Protein AF-A0A938SJK9-F1 (afdb_monomer_lite)

Foldseek 3Di:
DDDDDDDDDDDDPDDDDDDDDDDDDDDDPPPPPPPDPDPPDPDQCFLLNLLVLLLLVLQLCVLVVHDPVVSQLSNLLSVLSVPDPDGLLVCLVPPLCVSCVGPSHDPVNSVQSNCCSPVVDGPSVVVSPVVDDVQLVLQCQQPLRGSNNSSCCCVPVVDRHLVSLLVCLVVVVQCVDDPDHVVSSVSRNVSSVVSVVVPDDDFLVVVVVVVVVVVVVCVVDPVDPDDDDDDPSVVNNRD

Secondary structure (DSSP, 8-state):
-PPP--PPPPPS----------------------PPPP--------HHHHHHHHHHHHHHHHHHT--HHHHHHHHHHHHHHHH-SS-HHHHHHH-GGGGGGSTT--HHHHHHHHHHHHHSS-HHHHHHHHHS-HHHHHHHTSTT--HHHHHHHHHHH---SHHHHHHHHHTT-GGGSTT--HHHHHHHHHHHHHHHHHHSPPPHHHHHHHHHHHHHHHTT-TT-S-----HHHHTT---

Sequence (239 aa):
MRTDLGKPCPRRDQCQGRLCAARSGRHRTAHLATPVPCPEESRVLTNAHIADTLELVADLLEFQGANAFRVRAYRNGARAIRDLSASVAQIVLENPAGLLEIDGVGTSVAEKCTVLARTGSLPQLESLREEIPDTVLDMLRIPGLGPKKASVLYRELGVTTLAALREACESQRVRTLKGFGARTEALILHGLRVAEAAAKRHFWCEADETVQALTRHLETCADIERMRFAGSYRRGKET

Radius of gyration: 26.22 Å; chains: 1; bounding box: 49×78×53 Å

pLDDT: mean 75.46, std 18.58, range [24.84, 93.12]

Structure (mmCIF, N/CA/C/O backbone):
data_AF-A0A938SJK9-F1
#
_entry.id   AF-A0A938SJK9-F1
#
loop_
_atom_site.group_PDB
_atom_site.id
_atom_site.type_symbol
_atom_site.label_atom_id
_atom_site.label_alt_id
_atom_site.label_comp_id
_atom_site.label_asym_id
_atom_site.label_entity_id
_atom_site.label_seq_id
_atom_site.pdbx_PDB_ins_code
_atom_site.Cartn_x
_atom_site.Cartn_y
_atom_site.Cartn_z
_atom_site.occupancy
_atom_site.B_iso_or_equiv
_atom_site.auth_seq_id
_atom_site.auth_comp_id
_atom_site.auth_asym_id
_atom_site.auth_atom_id
_atom_site.pdbx_PDB_model_num
ATOM 1 N N . MET A 1 1 ? 21.397 -48.262 -31.159 1.00 39.38 1 MET A N 1
ATOM 2 C CA . MET A 1 1 ? 21.164 -48.766 -29.790 1.00 39.38 1 MET A CA 1
ATOM 3 C C . MET A 1 1 ? 20.096 -47.888 -29.161 1.00 39.38 1 MET A C 1
ATOM 5 O O . MET A 1 1 ? 20.339 -46.708 -28.965 1.00 39.38 1 MET A O 1
ATOM 9 N N . ARG A 1 2 ? 18.878 -48.423 -29.024 1.00 33.31 2 ARG A N 1
ATOM 10 C CA . ARG A 1 2 ? 17.699 -47.730 -28.487 1.00 33.31 2 ARG A CA 1
ATOM 11 C C . ARG A 1 2 ? 17.727 -47.871 -26.965 1.00 33.31 2 ARG A C 1
ATOM 13 O O . ARG A 1 2 ? 17.831 -48.994 -26.488 1.00 33.31 2 ARG A O 1
ATOM 20 N N . THR A 1 3 ? 17.685 -46.765 -26.234 1.00 40.75 3 THR A N 1
ATOM 21 C CA . THR A 1 3 ? 17.543 -46.757 -24.775 1.00 40.75 3 THR A CA 1
ATOM 22 C C . THR A 1 3 ? 16.069 -46.635 -24.417 1.00 40.75 3 THR A C 1
ATOM 24 O O . THR A 1 3 ? 15.378 -45.707 -24.838 1.00 40.75 3 THR A O 1
ATOM 27 N N . ASP A 1 4 ? 15.600 -47.642 -23.688 1.00 35.75 4 ASP A N 1
ATOM 28 C CA . ASP A 1 4 ? 14.215 -47.849 -23.301 1.00 35.75 4 ASP A CA 1
ATOM 29 C C . ASP A 1 4 ? 13.705 -46.806 -22.302 1.00 35.75 4 ASP A C 1
ATOM 31 O O . ASP A 1 4 ? 14.346 -46.456 -21.311 1.00 35.75 4 ASP A O 1
ATOM 35 N N . LEU A 1 5 ? 12.481 -46.367 -22.581 1.00 39.78 5 LEU A N 1
ATOM 36 C CA . LEU A 1 5 ? 11.605 -45.593 -21.718 1.00 39.78 5 LEU A CA 1
ATOM 37 C C . LEU A 1 5 ? 11.235 -46.430 -20.480 1.00 39.78 5 LEU A C 1
ATOM 39 O O . LEU A 1 5 ? 10.510 -47.422 -20.575 1.00 39.78 5 LEU A O 1
ATOM 43 N N . GLY A 1 6 ? 11.715 -46.009 -19.309 1.00 38.91 6 GLY A N 1
ATOM 44 C CA . GLY A 1 6 ? 11.319 -46.558 -18.013 1.00 38.91 6 GLY A CA 1
ATOM 45 C C . GLY A 1 6 ? 9.849 -46.263 -17.710 1.00 38.91 6 GLY A C 1
ATOM 46 O O . GLY A 1 6 ? 9.460 -45.115 -17.503 1.00 38.91 6 GLY A O 1
ATOM 47 N N . LYS A 1 7 ? 9.036 -47.321 -17.707 1.00 43.34 7 LYS A N 1
ATOM 48 C CA . LYS A 1 7 ? 7.609 -47.330 -17.355 1.00 43.34 7 LYS A CA 1
ATOM 49 C C . LYS A 1 7 ? 7.357 -46.883 -15.896 1.00 43.34 7 LYS A C 1
ATOM 51 O O . LYS A 1 7 ? 8.207 -47.116 -15.038 1.00 43.34 7 LYS A O 1
ATOM 56 N N . PRO A 1 8 ? 6.179 -46.301 -15.597 1.00 39.81 8 PRO A N 1
ATOM 57 C CA . PRO A 1 8 ? 5.818 -45.798 -14.269 1.00 39.81 8 PRO A CA 1
ATOM 58 C C . PRO A 1 8 ? 5.482 -46.915 -13.262 1.00 39.81 8 PRO A C 1
ATOM 60 O O . PRO A 1 8 ? 4.915 -47.948 -13.625 1.00 39.81 8 PRO A O 1
ATOM 63 N N . CYS A 1 9 ? 5.810 -46.677 -11.986 1.00 35.75 9 CYS A N 1
ATOM 64 C CA . CYS A 1 9 ? 5.539 -47.565 -10.850 1.00 35.75 9 CYS A CA 1
ATOM 65 C C . CYS A 1 9 ? 4.041 -47.904 -10.701 1.00 35.75 9 CYS A C 1
ATOM 67 O O . CYS A 1 9 ? 3.211 -46.989 -10.717 1.00 35.75 9 CYS A O 1
ATOM 69 N N . PRO A 1 10 ? 3.671 -49.184 -10.492 1.00 40.31 10 PRO A N 1
ATOM 70 C CA . PRO A 1 10 ? 2.293 -49.571 -10.239 1.00 40.31 10 PRO A CA 1
ATOM 71 C C . PRO A 1 10 ? 1.888 -49.369 -8.770 1.00 40.31 10 PRO A C 1
ATOM 73 O O . PRO A 1 10 ? 2.705 -49.247 -7.860 1.00 40.31 10 PRO A O 1
ATOM 76 N N . ARG A 1 11 ? 0.568 -49.300 -8.605 1.00 40.53 11 ARG A N 1
ATOM 77 C CA . ARG A 1 11 ? -0.221 -48.838 -7.460 1.00 40.53 11 ARG A CA 1
ATOM 78 C C . ARG A 1 11 ? 0.061 -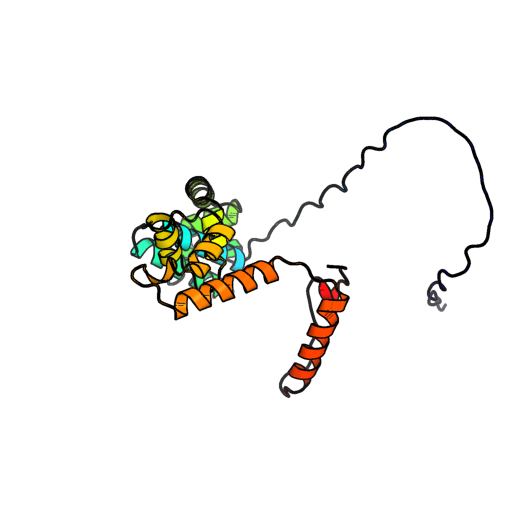49.542 -6.124 1.00 40.53 11 ARG A C 1
ATOM 80 O O . ARG A 1 11 ? 0.420 -50.711 -6.052 1.00 40.53 11 ARG A O 1
ATOM 87 N N . ARG A 1 12 ? -0.202 -48.776 -5.065 1.00 40.97 12 ARG A N 1
ATOM 88 C CA . ARG A 1 12 ? 0.121 -48.956 -3.642 1.00 40.97 12 ARG A CA 1
ATOM 89 C C . ARG A 1 12 ? -0.799 -49.932 -2.877 1.00 40.97 12 ARG A C 1
ATOM 91 O O . ARG A 1 12 ? -0.992 -49.741 -1.684 1.00 40.97 12 ARG A O 1
ATOM 98 N N . ASP A 1 13 ? -1.324 -50.969 -3.532 1.00 40.25 13 ASP A N 1
ATOM 99 C CA . ASP A 1 13 ? -2.370 -51.850 -2.966 1.00 40.25 13 ASP A CA 1
ATOM 100 C C . ASP A 1 13 ? -1.913 -53.278 -2.620 1.00 40.25 13 ASP A C 1
ATOM 102 O O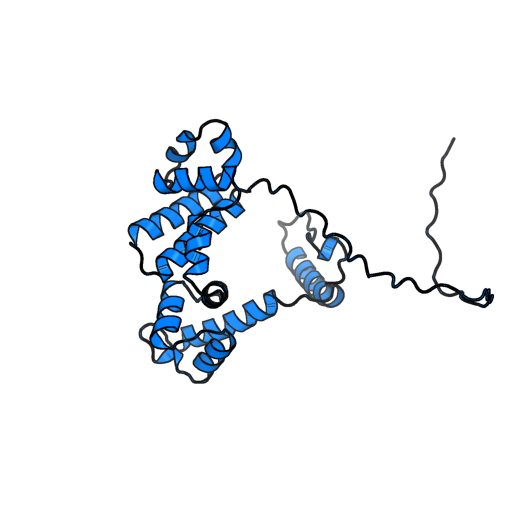 . ASP A 1 13 ? -2.729 -54.187 -2.494 1.00 40.25 13 ASP A O 1
ATOM 106 N N . GLN A 1 14 ? -0.616 -53.520 -2.415 1.00 39.19 14 GLN A N 1
ATOM 107 C CA . GLN A 1 14 ? -0.131 -54.839 -1.975 1.00 39.19 14 GLN A CA 1
ATOM 108 C C . GLN A 1 14 ? 0.840 -54.727 -0.797 1.00 39.19 14 GLN A C 1
ATOM 110 O O . GLN A 1 14 ? 2.024 -55.035 -0.883 1.00 39.19 14 GLN A O 1
ATOM 115 N N . CYS A 1 15 ? 0.301 -54.290 0.342 1.00 39.62 15 CYS A N 1
ATOM 116 C CA . CYS A 1 15 ? 0.864 -54.577 1.657 1.00 39.62 15 CYS A CA 1
ATOM 117 C C . CYS A 1 15 ? 0.331 -55.935 2.135 1.00 39.62 15 CYS A C 1
ATOM 119 O O . CYS A 1 15 ? -0.786 -56.005 2.640 1.00 39.62 15 CYS A O 1
ATOM 121 N N . GLN A 1 16 ? 1.135 -56.999 2.048 1.00 36.25 16 GLN A N 1
ATOM 122 C CA . GLN A 1 16 ? 0.970 -58.172 2.911 1.00 36.25 16 GLN A CA 1
ATOM 123 C C . GLN A 1 16 ? 2.330 -58.664 3.422 1.00 36.25 16 GLN A C 1
ATOM 125 O O . GLN A 1 16 ? 3.100 -59.312 2.723 1.00 36.25 16 GLN A O 1
ATOM 130 N N . GLY A 1 17 ? 2.591 -58.318 4.684 1.00 36.25 17 GLY A N 1
ATOM 131 C CA . GLY A 1 17 ? 3.171 -59.208 5.686 1.00 36.25 17 GLY A CA 1
ATOM 132 C C . GLY A 1 17 ? 4.541 -59.819 5.414 1.00 36.25 17 GLY A C 1
ATOM 133 O O . GLY A 1 17 ? 4.622 -60.977 5.026 1.00 36.25 17 GLY A O 1
ATOM 134 N N . ARG A 1 18 ? 5.605 -59.131 5.846 1.00 35.69 18 ARG A N 1
ATOM 135 C CA . ARG A 1 18 ? 6.707 -59.787 6.571 1.00 35.69 18 ARG A CA 1
ATOM 136 C C . ARG A 1 18 ? 7.172 -58.904 7.721 1.00 35.69 18 ARG A C 1
ATOM 138 O O . ARG A 1 18 ? 7.727 -57.829 7.521 1.00 35.69 18 ARG A O 1
ATOM 145 N N . LEU A 1 19 ? 6.910 -59.394 8.931 1.00 37.34 19 LEU A N 1
ATOM 146 C CA . LEU A 1 19 ? 7.512 -58.918 10.163 1.00 37.34 19 LEU A CA 1
ATOM 147 C C . LEU A 1 19 ? 9.035 -59.075 10.068 1.00 37.34 19 LEU A C 1
ATOM 149 O O . LEU A 1 19 ? 9.525 -60.191 9.922 1.00 37.34 19 LEU A O 1
ATOM 153 N N . CYS A 1 20 ? 9.771 -57.981 10.235 1.00 33.62 20 CYS A N 1
ATOM 154 C CA . CYS A 1 20 ? 11.151 -58.028 10.703 1.00 33.62 20 CYS A CA 1
ATOM 155 C C . CYS A 1 20 ? 11.209 -57.264 12.024 1.00 33.62 20 CYS A C 1
ATOM 157 O O . CYS A 1 20 ? 11.313 -56.041 12.061 1.00 33.62 20 CYS A O 1
ATOM 159 N N . ALA A 1 21 ? 11.077 -58.014 13.115 1.00 33.38 21 ALA A N 1
ATOM 160 C CA . ALA A 1 21 ? 11.359 -57.544 14.458 1.00 33.38 21 ALA A CA 1
ATOM 161 C C . ALA A 1 21 ? 12.876 -57.598 14.694 1.00 33.38 21 ALA A C 1
ATOM 163 O O . ALA A 1 21 ? 13.477 -58.665 14.590 1.00 33.38 21 ALA A O 1
ATOM 164 N N . ALA A 1 22 ? 13.484 -56.474 15.070 1.00 37.38 22 ALA A N 1
ATOM 165 C CA . ALA A 1 22 ? 14.785 -56.454 15.731 1.00 37.38 22 ALA A CA 1
ATOM 166 C C . ALA A 1 22 ? 14.785 -55.379 16.823 1.00 37.38 22 ALA A C 1
ATOM 168 O O . ALA A 1 22 ? 14.325 -54.254 16.640 1.00 37.38 22 ALA A O 1
ATOM 169 N N . ARG A 1 23 ? 15.232 -55.819 17.996 1.00 34.09 23 ARG A N 1
ATOM 170 C CA . ARG A 1 23 ? 15.079 -55.223 19.320 1.00 34.09 23 ARG A CA 1
ATOM 171 C C . ARG A 1 23 ? 16.046 -54.061 19.593 1.00 34.09 23 ARG A C 1
ATOM 173 O O . ARG A 1 23 ? 17.203 -54.104 19.204 1.00 34.09 23 ARG A O 1
ATOM 180 N N . SER A 1 24 ? 15.539 -53.131 20.406 1.00 34.12 24 SER A N 1
ATOM 181 C CA . SER A 1 24 ? 16.184 -52.429 21.532 1.00 34.12 24 SER A CA 1
ATOM 182 C C . SER A 1 24 ? 17.517 -51.688 21.341 1.00 34.12 24 SER A C 1
ATOM 184 O O . SER A 1 24 ? 18.570 -52.295 21.177 1.00 34.12 24 SER A O 1
ATOM 186 N N . GLY A 1 25 ? 17.481 -50.394 21.680 1.00 29.62 25 GLY A N 1
ATOM 187 C CA . GLY A 1 25 ? 18.502 -49.813 22.555 1.00 29.62 25 GLY A CA 1
ATOM 188 C C . GLY A 1 25 ? 19.338 -48.681 21.968 1.00 29.62 25 GLY A C 1
ATOM 189 O O . GLY A 1 25 ? 20.507 -48.882 21.647 1.00 29.62 25 GLY A O 1
ATOM 190 N N . ARG A 1 26 ? 18.780 -47.465 21.957 1.00 34.44 26 ARG A N 1
ATOM 191 C CA . ARG A 1 26 ? 19.329 -46.301 22.684 1.00 34.44 26 ARG A CA 1
ATOM 192 C C . ARG A 1 26 ? 18.524 -45.049 22.355 1.00 34.44 26 ARG A C 1
ATOM 194 O O . ARG A 1 26 ? 18.405 -44.648 21.203 1.00 34.44 26 ARG A O 1
ATOM 201 N N . HIS A 1 27 ? 18.008 -44.430 23.408 1.00 36.78 27 HIS A N 1
ATOM 202 C CA . HIS A 1 27 ? 17.486 -43.077 23.394 1.00 36.78 27 HIS A CA 1
ATOM 203 C C . HIS A 1 27 ? 18.548 -42.124 22.834 1.00 36.78 27 HIS A C 1
ATOM 205 O O . HIS A 1 27 ? 19.550 -41.832 23.483 1.00 36.78 27 HIS A O 1
ATOM 211 N N . ARG A 1 28 ? 18.316 -41.626 21.624 1.00 34.19 28 ARG A N 1
ATOM 212 C CA . ARG A 1 28 ? 18.620 -40.240 21.296 1.00 34.19 28 ARG A CA 1
ATOM 213 C C . ARG A 1 28 ? 17.311 -39.658 20.822 1.00 34.19 28 ARG A C 1
ATOM 215 O O . ARG A 1 28 ? 16.750 -40.113 19.831 1.00 34.19 28 ARG A O 1
ATOM 222 N N . THR A 1 29 ? 16.803 -38.711 21.593 1.00 34.81 29 THR A N 1
ATOM 223 C CA . THR A 1 29 ? 15.847 -37.724 21.123 1.00 34.81 29 THR A CA 1
ATOM 224 C C . THR A 1 29 ? 16.399 -37.169 19.815 1.00 34.81 29 THR A C 1
ATOM 226 O O . THR A 1 29 ? 17.328 -36.364 19.801 1.00 34.81 29 THR A O 1
ATOM 229 N N . ALA A 1 30 ? 15.880 -37.671 18.695 1.00 35.00 30 ALA A N 1
ATOM 230 C CA . ALA A 1 30 ? 15.991 -36.988 17.428 1.00 35.00 30 ALA A CA 1
ATOM 231 C C . ALA A 1 30 ? 15.183 -35.710 17.626 1.00 35.00 30 ALA A C 1
ATOM 233 O O . ALA A 1 30 ? 13.969 -35.689 17.431 1.00 35.00 30 ALA A O 1
ATOM 234 N N . HIS A 1 31 ? 15.852 -34.672 18.135 1.00 35.97 31 HIS A N 1
ATOM 235 C CA . HIS A 1 31 ? 15.410 -33.314 17.915 1.00 35.97 31 HIS A CA 1
ATOM 236 C C . HIS A 1 31 ? 15.047 -33.259 16.443 1.00 35.97 31 HIS A C 1
ATOM 238 O O . HIS A 1 31 ? 15.881 -33.558 15.586 1.00 35.97 31 HIS A O 1
ATOM 244 N N . LEU A 1 32 ? 13.768 -32.988 16.199 1.00 39.44 32 LEU A N 1
ATOM 245 C CA . LEU A 1 32 ? 13.254 -32.540 14.927 1.00 39.44 32 LEU A CA 1
ATOM 246 C C . LEU A 1 32 ? 14.185 -31.407 14.508 1.00 39.44 32 LEU A C 1
ATOM 248 O O . LEU A 1 32 ? 14.042 -30.277 14.971 1.00 39.44 32 LEU A O 1
ATOM 252 N N . ALA A 1 33 ? 15.202 -31.744 13.718 1.00 35.84 33 ALA A N 1
ATOM 253 C CA . ALA A 1 33 ? 15.913 -30.786 12.916 1.00 35.84 33 ALA A CA 1
ATOM 254 C C . ALA A 1 33 ? 14.827 -30.282 11.981 1.00 35.84 33 ALA A C 1
ATOM 256 O O . ALA A 1 33 ? 14.483 -30.928 10.990 1.00 35.84 33 ALA A O 1
ATOM 257 N N . THR A 1 34 ? 14.181 -29.199 12.408 1.00 42.69 34 THR A N 1
ATOM 258 C CA . THR A 1 34 ? 13.373 -28.361 11.547 1.00 42.69 34 THR A CA 1
ATOM 259 C C . THR A 1 34 ? 14.174 -28.224 10.261 1.00 42.69 34 THR A C 1
ATOM 261 O O . THR A 1 34 ? 15.361 -27.884 10.337 1.00 42.69 34 THR A O 1
ATOM 264 N N . PRO A 1 35 ? 13.608 -28.586 9.097 1.00 41.91 35 PRO A N 1
ATOM 265 C CA . PRO A 1 35 ? 14.300 -28.350 7.848 1.00 41.91 35 PRO A CA 1
ATOM 266 C C . PRO A 1 35 ? 14.686 -26.878 7.859 1.00 41.91 35 PRO A C 1
ATOM 268 O O . PRO A 1 35 ? 13.827 -26.012 8.038 1.00 41.91 35 PRO A O 1
ATOM 271 N N . VAL A 1 36 ? 15.995 -26.630 7.799 1.00 42.41 36 VAL A N 1
ATOM 272 C CA . VAL A 1 36 ? 16.555 -25.286 7.729 1.00 42.41 36 VAL A CA 1
ATOM 273 C C . VAL A 1 36 ? 15.775 -24.587 6.619 1.00 42.41 36 VAL A C 1
ATOM 275 O O . VAL A 1 36 ? 15.754 -25.123 5.505 1.00 42.41 36 VAL A O 1
ATOM 278 N N . PRO A 1 37 ? 15.056 -23.484 6.900 1.00 38.50 37 PRO A N 1
ATOM 279 C CA . PRO A 1 37 ? 14.368 -22.766 5.847 1.00 38.50 37 PRO A CA 1
ATOM 280 C C . PRO A 1 37 ? 15.434 -22.396 4.824 1.00 38.50 37 PRO A C 1
ATOM 282 O O . PRO A 1 37 ? 16.444 -21.776 5.166 1.00 38.50 37 PRO A O 1
ATOM 285 N N . CYS A 1 38 ? 15.258 -22.884 3.595 1.00 24.84 38 CYS A N 1
ATOM 286 C CA . CYS A 1 38 ? 16.107 -22.509 2.478 1.00 24.84 38 CYS A CA 1
ATOM 287 C C . CYS A 1 38 ? 16.250 -20.982 2.497 1.00 24.84 38 CYS A C 1
ATOM 289 O O . CYS A 1 38 ? 15.232 -20.312 2.689 1.00 24.84 38 CYS A O 1
ATOM 291 N N . PRO A 1 39 ? 17.464 -20.432 2.333 1.00 34.41 39 PRO A N 1
ATOM 292 C CA . PRO A 1 39 ? 17.654 -18.992 2.323 1.00 34.41 39 PRO A CA 1
ATOM 293 C C . PRO A 1 39 ? 16.791 -18.430 1.191 1.00 34.41 39 PRO A C 1
ATOM 295 O O . PRO A 1 39 ? 17.038 -18.712 0.018 1.00 34.41 39 PRO A O 1
ATOM 298 N N . GLU A 1 40 ? 15.714 -17.734 1.557 1.00 37.66 40 GLU A N 1
ATOM 299 C CA . GLU A 1 40 ? 14.857 -17.030 0.615 1.00 37.66 40 GLU A CA 1
ATOM 300 C C . GLU A 1 40 ? 15.736 -16.039 -0.142 1.00 37.66 40 GLU A C 1
ATOM 302 O O . GLU A 1 40 ? 16.265 -15.103 0.443 1.00 37.66 40 GLU A O 1
ATOM 307 N N . GLU A 1 41 ? 15.917 -16.328 -1.431 1.00 33.53 41 GLU A N 1
ATOM 308 C CA . GLU A 1 41 ? 16.133 -15.382 -2.519 1.00 33.53 41 GLU A CA 1
ATOM 309 C C . GLU A 1 41 ? 17.086 -14.225 -2.193 1.00 33.53 41 GLU A C 1
ATOM 311 O O . GLU A 1 41 ? 16.722 -13.238 -1.557 1.00 33.53 41 GLU A O 1
ATOM 316 N N . SER A 1 42 ? 18.285 -14.259 -2.775 1.00 36.69 42 SER A N 1
ATOM 317 C CA . SER A 1 42 ? 18.991 -13.030 -3.136 1.00 36.69 42 SER A CA 1
ATOM 318 C C . SER A 1 42 ? 18.057 -12.186 -4.018 1.00 36.69 42 SER A C 1
ATOM 320 O O . SER A 1 42 ? 18.031 -12.344 -5.242 1.00 36.69 42 SER A O 1
ATOM 322 N N . ARG A 1 43 ? 17.207 -11.371 -3.382 1.00 47.84 43 ARG A N 1
ATOM 323 C CA . ARG A 1 43 ? 16.197 -10.529 -4.018 1.00 47.84 43 ARG A CA 1
ATOM 324 C C . ARG A 1 43 ? 16.935 -9.544 -4.900 1.00 47.84 43 ARG A C 1
ATOM 326 O O . ARG A 1 43 ? 17.451 -8.537 -4.425 1.00 47.84 43 ARG A O 1
ATOM 333 N N . VAL A 1 44 ? 16.953 -9.813 -6.199 1.00 55.62 44 VAL A N 1
ATOM 334 C CA . VAL A 1 44 ? 17.069 -8.725 -7.160 1.00 55.62 44 VAL A CA 1
ATOM 335 C C . VAL A 1 44 ? 15.868 -7.835 -6.869 1.00 55.62 44 VAL A C 1
ATOM 337 O O . VAL A 1 44 ? 14.728 -8.236 -7.102 1.00 55.62 44 VAL A O 1
ATOM 340 N N . LEU A 1 45 ? 16.117 -6.686 -6.243 1.00 68.50 45 LEU A N 1
ATOM 341 C CA . LEU A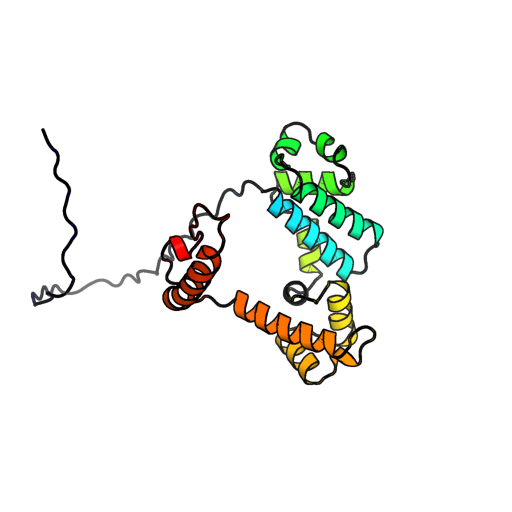 1 45 ? 15.090 -5.700 -5.945 1.00 68.50 45 LEU A CA 1
ATOM 342 C C . LEU A 1 45 ? 14.423 -5.314 -7.260 1.00 68.50 45 LEU A C 1
ATOM 344 O O . LEU A 1 45 ? 15.025 -4.666 -8.114 1.00 68.50 45 LEU A O 1
ATOM 348 N N . THR A 1 46 ? 13.192 -5.778 -7.443 1.00 82.75 46 THR A N 1
ATOM 349 C CA . THR A 1 46 ? 12.399 -5.434 -8.614 1.00 82.75 46 THR A CA 1
ATOM 350 C C . THR A 1 46 ? 11.892 -4.007 -8.464 1.00 82.75 46 THR A C 1
ATOM 352 O O . THR A 1 46 ? 11.647 -3.531 -7.351 1.00 82.75 46 THR A O 1
ATOM 355 N N . ASN A 1 47 ? 11.674 -3.328 -9.589 1.00 86.31 47 ASN A N 1
ATOM 356 C CA . ASN A 1 47 ? 11.054 -2.001 -9.592 1.00 86.31 47 ASN A CA 1
ATOM 357 C C . ASN A 1 47 ? 9.718 -2.007 -8.841 1.00 86.31 47 ASN A C 1
ATOM 359 O O . ASN A 1 47 ? 9.438 -1.083 -8.085 1.00 86.31 47 ASN A O 1
ATOM 363 N N . ALA A 1 48 ? 8.943 -3.088 -8.985 1.00 85.88 48 ALA A N 1
ATOM 364 C CA . ALA A 1 48 ? 7.705 -3.296 -8.244 1.00 85.88 48 ALA A CA 1
ATOM 365 C C . ALA A 1 48 ? 7.934 -3.246 -6.726 1.00 85.88 48 ALA A C 1
ATOM 367 O O . ALA A 1 48 ? 7.265 -2.486 -6.040 1.00 85.88 48 ALA A O 1
ATOM 368 N N . HIS A 1 49 ? 8.936 -3.961 -6.208 1.00 85.44 49 HIS A N 1
ATOM 369 C CA . HIS A 1 49 ? 9.229 -3.952 -4.775 1.00 85.44 49 HIS A CA 1
ATOM 370 C C . HIS A 1 49 ? 9.649 -2.566 -4.264 1.00 85.44 49 HIS A C 1
ATOM 372 O O . HIS A 1 49 ? 9.231 -2.144 -3.184 1.00 85.44 49 HIS A O 1
ATOM 378 N N . ILE A 1 50 ? 10.460 -1.840 -5.039 1.00 87.25 50 ILE A N 1
ATOM 379 C CA . ILE A 1 50 ? 10.877 -0.472 -4.699 1.00 87.25 50 ILE A CA 1
ATOM 380 C C . ILE A 1 50 ? 9.660 0.459 -4.679 1.00 87.25 50 ILE A C 1
ATOM 382 O O . ILE A 1 50 ? 9.482 1.208 -3.719 1.00 87.25 50 ILE A O 1
ATOM 386 N N . ALA A 1 51 ? 8.800 0.378 -5.695 1.00 89.38 51 ALA A N 1
ATOM 387 C CA . ALA A 1 51 ? 7.568 1.153 -5.767 1.00 89.38 51 ALA A CA 1
ATOM 388 C C . ALA A 1 51 ? 6.639 0.857 -4.581 1.00 89.38 51 ALA A C 1
ATOM 390 O O . ALA A 1 51 ? 6.212 1.793 -3.910 1.00 89.38 51 ALA A O 1
ATOM 391 N N . ASP A 1 52 ? 6.399 -0.418 -4.265 1.00 88.50 52 ASP A N 1
ATOM 392 C CA . ASP A 1 52 ? 5.546 -0.840 -3.144 1.00 88.50 52 ASP A CA 1
ATOM 393 C C . ASP A 1 52 ? 6.083 -0.319 -1.803 1.00 88.50 52 ASP A C 1
ATOM 395 O O . ASP A 1 52 ? 5.329 0.151 -0.949 1.00 88.50 52 ASP A O 1
ATOM 399 N N . THR A 1 53 ? 7.407 -0.342 -1.628 1.00 88.88 53 THR A N 1
ATOM 400 C CA . THR A 1 53 ? 8.060 0.181 -0.422 1.00 88.88 53 THR A CA 1
ATOM 401 C C . THR A 1 53 ? 7.875 1.696 -0.300 1.00 88.88 53 THR A C 1
ATOM 403 O O . THR A 1 53 ? 7.608 2.205 0.789 1.00 88.88 53 THR A O 1
ATOM 406 N N . LEU A 1 54 ? 7.990 2.439 -1.404 1.00 89.25 54 LEU A N 1
ATOM 407 C CA . LEU A 1 54 ? 7.773 3.889 -1.418 1.00 89.25 54 LEU A CA 1
ATOM 408 C C . LEU A 1 54 ? 6.297 4.258 -1.215 1.00 89.25 54 LEU A C 1
ATOM 410 O O . LEU A 1 54 ? 6.017 5.243 -0.529 1.00 89.25 54 LEU A O 1
ATOM 414 N N . GLU A 1 55 ? 5.361 3.474 -1.764 1.00 89.75 55 GLU A N 1
ATOM 415 C CA . GLU A 1 55 ? 3.924 3.619 -1.492 1.00 89.75 55 GLU A CA 1
ATOM 416 C C . GLU A 1 55 ? 3.641 3.435 -0.000 1.00 89.75 55 GLU A C 1
ATOM 418 O O . GLU A 1 55 ? 3.004 4.297 0.609 1.00 89.75 55 GLU A O 1
ATOM 423 N N . LEU A 1 56 ? 4.208 2.393 0.614 1.00 87.75 56 LEU A N 1
ATOM 424 C CA . LEU A 1 56 ? 4.059 2.145 2.044 1.00 87.75 56 LEU A CA 1
ATOM 425 C C . LEU A 1 56 ? 4.600 3.309 2.888 1.00 87.75 56 LEU A C 1
ATOM 427 O O . LEU A 1 56 ? 3.926 3.773 3.806 1.00 87.75 56 LEU A O 1
ATOM 431 N N . VAL A 1 57 ? 5.783 3.841 2.559 1.00 89.00 57 VAL A N 1
ATOM 432 C CA . VAL A 1 57 ? 6.328 5.030 3.240 1.00 89.00 57 VAL A CA 1
ATOM 433 C C . VAL A 1 57 ? 5.384 6.226 3.095 1.00 89.00 57 VAL A C 1
ATOM 435 O O . VAL A 1 57 ? 5.167 6.956 4.064 1.00 89.00 57 VAL A O 1
ATOM 438 N N . ALA A 1 58 ? 4.799 6.437 1.914 1.00 89.44 58 ALA A N 1
ATOM 439 C CA . ALA A 1 58 ? 3.845 7.521 1.701 1.00 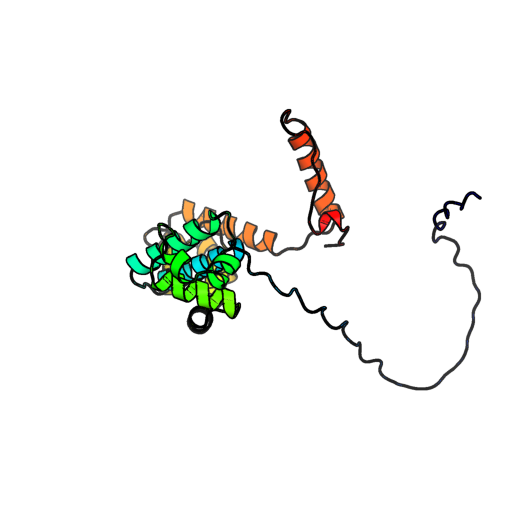89.44 58 ALA A CA 1
ATOM 440 C C . ALA A 1 58 ? 2.586 7.364 2.567 1.00 89.44 58 ALA A C 1
ATOM 442 O O . ALA A 1 58 ? 2.115 8.353 3.132 1.00 89.44 58 ALA A O 1
ATOM 443 N N . ASP A 1 59 ? 2.068 6.143 2.699 1.00 88.19 59 ASP A N 1
ATOM 444 C CA . ASP A 1 59 ? 0.885 5.851 3.508 1.00 88.19 59 ASP A CA 1
ATOM 445 C C . ASP A 1 59 ? 1.146 6.068 5.003 1.00 88.19 59 ASP A C 1
ATOM 447 O O . ASP A 1 59 ? 0.322 6.679 5.689 1.00 88.19 59 ASP A O 1
ATOM 451 N N . LEU A 1 60 ? 2.320 5.665 5.497 1.00 87.31 60 LEU A N 1
ATOM 452 C CA . LEU A 1 60 ? 2.726 5.891 6.888 1.00 87.31 60 LEU A CA 1
ATOM 453 C C . LEU A 1 60 ? 2.939 7.377 7.193 1.00 87.31 60 LEU A C 1
ATOM 455 O O . LEU A 1 60 ? 2.472 7.880 8.216 1.00 87.31 60 LEU A O 1
ATOM 459 N N . LEU A 1 61 ? 3.568 8.116 6.277 1.00 87.62 61 LEU A N 1
ATOM 460 C C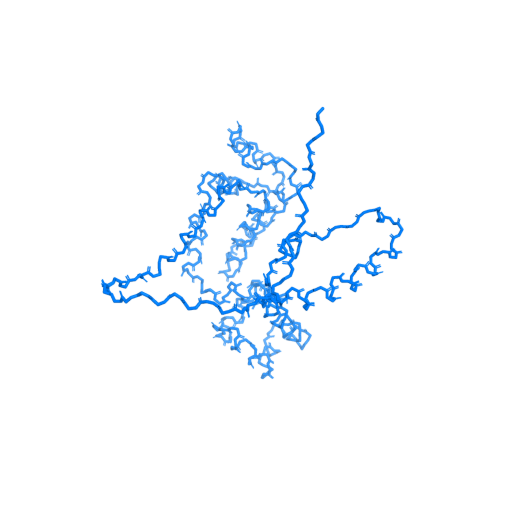A . LEU A 1 61 ? 3.713 9.567 6.404 1.00 87.62 61 LEU A CA 1
ATOM 461 C C . LEU A 1 61 ? 2.352 10.279 6.385 1.00 87.62 61 LEU A C 1
ATOM 463 O O . LEU A 1 61 ? 2.144 11.247 7.120 1.00 87.62 61 LEU A O 1
ATOM 467 N N . GLU A 1 62 ? 1.411 9.808 5.564 1.00 87.38 62 GLU A N 1
ATOM 468 C CA . GLU A 1 62 ? 0.049 10.342 5.535 1.00 87.38 62 GLU A CA 1
ATOM 469 C C . GLU A 1 62 ? -0.707 10.037 6.837 1.00 87.38 62 GLU A C 1
ATOM 471 O O . GLU A 1 62 ? -1.435 10.901 7.326 1.00 87.38 62 GLU A O 1
ATOM 476 N N . PHE A 1 63 ? -0.490 8.863 7.439 1.00 85.19 63 PHE A N 1
ATOM 477 C CA . PHE A 1 63 ? -1.059 8.498 8.739 1.00 85.19 63 PHE A CA 1
ATOM 478 C C . PHE A 1 63 ? -0.567 9.408 9.876 1.00 85.19 63 PHE A C 1
ATOM 480 O O . PHE A 1 63 ? -1.375 9.860 10.696 1.00 85.19 63 PHE A O 1
ATOM 487 N N . GLN A 1 64 ? 0.730 9.734 9.893 1.00 83.12 64 GLN A N 1
ATOM 488 C CA . GLN A 1 64 ? 1.316 10.668 10.863 1.00 83.12 64 GLN A CA 1
ATOM 489 C C . GLN A 1 64 ? 0.825 12.113 10.678 1.00 83.12 64 GLN A C 1
ATOM 491 O O . GLN A 1 64 ? 0.925 12.926 11.597 1.00 83.12 64 GLN A O 1
ATOM 496 N N . GLY A 1 65 ? 0.248 12.442 9.519 1.00 82.38 65 GLY A N 1
ATOM 497 C CA . GLY A 1 65 ? -0.136 13.810 9.178 1.00 82.38 65 GLY A CA 1
ATOM 498 C C . GLY A 1 65 ? 1.052 14.659 8.725 1.00 82.38 65 GLY A C 1
ATOM 499 O O . GLY A 1 65 ? 1.053 15.874 8.923 1.00 82.38 65 GLY A O 1
ATOM 500 N N . ALA A 1 66 ? 2.067 14.034 8.120 1.00 85.19 66 ALA A N 1
ATOM 501 C CA . ALA A 1 66 ? 3.192 14.742 7.527 1.00 85.19 66 ALA A CA 1
ATOM 502 C C . ALA A 1 66 ? 2.748 15.649 6.360 1.00 85.19 66 ALA A C 1
ATOM 504 O O . ALA A 1 66 ? 1.624 15.589 5.857 1.00 85.19 66 ALA A O 1
ATOM 505 N N . ASN A 1 67 ? 3.662 16.502 5.896 1.00 89.12 67 ASN A N 1
ATOM 506 C CA . ASN A 1 67 ? 3.373 17.476 4.847 1.00 89.12 67 ASN A CA 1
ATOM 507 C C . ASN A 1 67 ? 2.866 16.806 3.547 1.00 89.12 67 ASN A C 1
ATOM 509 O O . ASN A 1 67 ? 3.532 15.938 2.975 1.00 89.12 67 ASN A O 1
ATOM 513 N N . ALA A 1 68 ? 1.718 17.271 3.039 1.00 87.62 68 ALA A N 1
ATOM 514 C CA . ALA A 1 68 ? 1.069 16.746 1.836 1.00 87.62 68 ALA A CA 1
ATOM 515 C C . ALA A 1 68 ? 1.957 16.784 0.578 1.00 87.62 68 ALA A C 1
ATOM 517 O O . ALA A 1 68 ? 1.820 15.917 -0.286 1.00 87.62 68 ALA A O 1
ATOM 518 N N . PHE A 1 69 ? 2.881 17.746 0.470 1.00 88.38 69 PHE A N 1
ATOM 519 C CA . PHE A 1 69 ? 3.844 17.807 -0.633 1.00 88.38 69 PHE A CA 1
ATOM 520 C C . PHE A 1 69 ? 4.813 16.623 -0.604 1.00 88.38 69 PHE A C 1
ATOM 522 O O . PHE A 1 69 ? 5.063 16.014 -1.641 1.00 88.38 69 PHE A O 1
ATOM 529 N N . ARG A 1 70 ? 5.296 16.241 0.586 1.00 86.88 70 ARG A N 1
ATOM 530 C CA . ARG A 1 70 ? 6.192 15.087 0.748 1.00 86.88 70 ARG A CA 1
ATOM 531 C C . ARG A 1 70 ? 5.472 13.787 0.408 1.00 86.88 70 ARG A C 1
ATOM 533 O O . ARG A 1 70 ? 5.993 13.007 -0.376 1.00 86.88 70 ARG A O 1
ATOM 540 N N . VAL A 1 71 ? 4.258 13.589 0.927 1.00 89.75 71 VAL A N 1
ATOM 541 C CA . VAL A 1 71 ? 3.437 12.401 0.620 1.00 89.75 71 VAL A CA 1
ATOM 542 C C . VAL A 1 71 ? 3.209 12.265 -0.890 1.00 89.75 71 VAL A C 1
ATOM 544 O O . VAL A 1 71 ? 3.373 11.183 -1.450 1.00 89.75 71 VAL A O 1
ATOM 547 N N . ARG A 1 72 ? 2.876 13.369 -1.576 1.00 88.69 72 ARG A N 1
ATOM 548 C CA . ARG A 1 72 ? 2.705 13.376 -3.038 1.00 88.69 72 ARG A CA 1
ATOM 549 C C . ARG A 1 72 ? 4.000 13.052 -3.777 1.00 88.69 72 ARG A C 1
ATOM 551 O O . ARG A 1 72 ? 3.943 12.298 -4.738 1.00 88.69 72 ARG A O 1
ATOM 558 N N . ALA A 1 73 ? 5.143 13.571 -3.326 1.00 89.75 73 ALA A N 1
ATOM 559 C CA . ALA A 1 73 ? 6.436 13.267 -3.934 1.00 89.75 73 ALA A CA 1
ATOM 560 C C . ALA A 1 73 ? 6.759 11.764 -3.876 1.00 89.75 73 ALA A C 1
ATOM 562 O O . ALA A 1 73 ? 7.126 11.190 -4.895 1.00 89.75 73 ALA A O 1
ATOM 563 N N . TYR A 1 74 ? 6.539 11.106 -2.730 1.00 89.69 74 TYR A N 1
ATOM 564 C CA . TYR A 1 74 ? 6.734 9.653 -2.615 1.00 89.69 74 TYR A CA 1
ATOM 565 C C . TYR A 1 74 ? 5.776 8.860 -3.511 1.00 89.69 74 TYR A C 1
ATOM 567 O O . TYR A 1 74 ? 6.213 7.937 -4.191 1.00 89.69 74 TYR A O 1
ATOM 575 N N . ARG A 1 75 ? 4.493 9.244 -3.579 1.00 91.06 75 ARG A N 1
ATOM 576 C CA . ARG A 1 75 ? 3.520 8.577 -4.465 1.00 91.06 75 ARG A CA 1
ATOM 577 C C . ARG A 1 75 ? 3.836 8.756 -5.946 1.00 91.06 75 ARG A C 1
ATOM 579 O O . ARG A 1 75 ? 3.700 7.809 -6.713 1.00 91.06 75 ARG A O 1
ATOM 586 N N . ASN A 1 76 ? 4.247 9.955 -6.346 1.00 90.31 76 ASN A N 1
ATOM 587 C CA . ASN A 1 76 ? 4.637 10.227 -7.726 1.00 90.31 76 ASN A CA 1
ATOM 588 C C . ASN A 1 76 ? 5.901 9.442 -8.090 1.00 90.31 76 ASN A C 1
ATOM 590 O O . ASN A 1 76 ? 5.921 8.796 -9.132 1.00 90.31 76 ASN A O 1
ATOM 594 N N . GLY A 1 77 ? 6.896 9.419 -7.200 1.00 88.81 77 GLY A N 1
ATOM 595 C CA . GLY A 1 77 ? 8.106 8.623 -7.387 1.00 88.81 77 GLY A CA 1
ATOM 596 C C . GLY A 1 77 ? 7.822 7.123 -7.478 1.00 88.81 77 GLY A C 1
ATOM 597 O O . GLY A 1 77 ? 8.357 6.458 -8.358 1.00 88.81 77 GLY A O 1
ATOM 598 N N . ALA A 1 78 ? 6.933 6.591 -6.634 1.00 90.25 78 ALA A N 1
ATOM 599 C CA . ALA A 1 78 ? 6.545 5.184 -6.685 1.00 90.25 78 ALA A CA 1
ATOM 600 C C . ALA A 1 78 ? 5.875 4.806 -8.016 1.00 90.25 78 ALA A C 1
ATOM 602 O O . ALA A 1 78 ? 6.213 3.778 -8.601 1.00 90.25 78 ALA A O 1
ATOM 603 N N . ARG A 1 79 ? 4.975 5.658 -8.530 1.00 89.69 79 ARG A N 1
ATOM 604 C CA . ARG A 1 79 ? 4.354 5.465 -9.851 1.00 89.69 79 ARG A CA 1
ATOM 605 C C . ARG A 1 79 ? 5.385 5.507 -10.972 1.00 89.69 79 ARG A C 1
ATOM 607 O O . ARG A 1 79 ? 5.442 4.572 -11.760 1.00 89.69 79 ARG A O 1
ATOM 614 N N . ALA A 1 80 ? 6.236 6.532 -10.984 1.00 88.88 80 ALA A N 1
ATOM 615 C CA . ALA A 1 80 ? 7.279 6.681 -11.995 1.00 88.88 80 ALA A CA 1
ATOM 616 C C . ALA A 1 80 ? 8.215 5.461 -12.037 1.00 88.88 80 ALA A C 1
ATOM 618 O O . ALA A 1 80 ? 8.559 4.977 -13.109 1.00 88.88 80 ALA A O 1
ATOM 619 N N . ILE A 1 81 ? 8.575 4.915 -10.872 1.00 86.94 81 ILE A N 1
ATOM 620 C CA . ILE A 1 81 ? 9.408 3.711 -10.767 1.00 86.94 81 ILE A CA 1
ATOM 621 C C . ILE A 1 81 ? 8.667 2.458 -11.237 1.00 86.94 81 ILE A C 1
ATOM 623 O O . ILE A 1 81 ? 9.276 1.595 -11.868 1.00 86.94 81 ILE A O 1
ATOM 627 N N . ARG A 1 82 ? 7.370 2.336 -10.937 1.00 87.44 82 ARG A N 1
ATOM 628 C CA . ARG A 1 82 ? 6.567 1.186 -11.368 1.00 87.44 82 ARG A CA 1
ATOM 629 C C . ARG A 1 82 ? 6.393 1.149 -12.888 1.00 87.44 82 ARG A C 1
ATOM 631 O O . ARG A 1 82 ? 6.444 0.064 -13.460 1.00 87.44 82 ARG A O 1
ATOM 638 N N . ASP A 1 83 ? 6.227 2.310 -13.513 1.00 86.38 83 ASP A N 1
ATOM 639 C CA . ASP A 1 83 ? 6.060 2.443 -14.965 1.00 86.38 83 ASP A CA 1
ATOM 640 C C . ASP A 1 83 ? 7.395 2.326 -15.725 1.00 86.38 83 ASP A C 1
ATOM 642 O O . ASP A 1 83 ? 7.421 2.116 -16.941 1.00 86.38 83 ASP A O 1
ATOM 646 N N . LEU A 1 84 ? 8.523 2.424 -15.015 1.00 85.19 84 LEU A N 1
ATOM 647 C CA . LEU A 1 84 ? 9.849 2.343 -15.606 1.00 85.19 84 LEU A CA 1
ATOM 648 C C . LEU A 1 84 ? 10.161 0.921 -16.086 1.00 85.19 84 LEU A C 1
ATOM 650 O O . LEU A 1 84 ? 10.187 -0.038 -15.310 1.00 85.19 84 LEU A O 1
ATOM 654 N N . SER A 1 85 ? 10.483 0.799 -17.374 1.00 80.25 85 SER A N 1
ATOM 655 C CA . SER A 1 85 ? 10.879 -0.475 -17.991 1.00 80.25 85 SER A CA 1
ATOM 656 C C . SER A 1 85 ? 12.306 -0.898 -17.620 1.00 80.25 85 SER A C 1
ATOM 658 O O . SER A 1 85 ? 12.610 -2.088 -17.577 1.00 80.25 85 SER A O 1
ATOM 660 N N . ALA A 1 86 ? 13.186 0.073 -17.357 1.00 79.88 86 ALA A N 1
ATOM 661 C CA . ALA A 1 86 ? 14.568 -0.156 -16.949 1.00 79.88 86 ALA A CA 1
ATOM 662 C C . ALA A 1 86 ? 14.662 -0.447 -15.446 1.00 79.88 86 ALA A C 1
ATOM 664 O O . ALA A 1 86 ? 13.945 0.152 -14.648 1.00 79.88 86 ALA A O 1
ATOM 665 N N . SER A 1 87 ? 15.560 -1.347 -15.037 1.00 81.69 87 SER A N 1
ATOM 666 C CA . SER A 1 87 ? 15.738 -1.680 -13.620 1.00 81.69 87 SER A CA 1
ATOM 667 C C . SER A 1 87 ? 16.349 -0.508 -12.853 1.00 81.69 87 SER A C 1
ATOM 669 O O . SER A 1 87 ? 17.460 -0.071 -13.154 1.00 81.69 87 SER A O 1
ATOM 671 N N . VAL A 1 88 ? 15.670 -0.046 -11.802 1.00 80.31 88 VAL A N 1
ATOM 672 C CA . VAL A 1 88 ? 16.190 0.988 -10.892 1.00 80.31 88 VAL A CA 1
ATOM 673 C C . VAL A 1 88 ? 17.506 0.540 -10.263 1.00 80.31 88 VAL A C 1
ATOM 675 O O . VAL A 1 88 ? 18.421 1.345 -10.119 1.00 80.31 88 VAL A O 1
ATOM 678 N N . ALA A 1 89 ? 17.642 -0.751 -9.947 1.00 79.12 89 ALA A N 1
ATOM 679 C CA . ALA A 1 89 ? 18.884 -1.292 -9.407 1.00 79.12 89 ALA A CA 1
ATOM 680 C C . ALA A 1 89 ? 20.052 -1.170 -10.403 1.00 79.12 89 ALA A C 1
ATOM 682 O O . ALA A 1 89 ? 21.170 -0.887 -9.984 1.00 79.12 89 ALA A O 1
ATOM 683 N N . GLN A 1 90 ? 19.802 -1.324 -11.710 1.00 79.25 90 GLN A N 1
ATOM 684 C CA . GLN A 1 90 ? 20.826 -1.125 -12.744 1.00 79.25 90 GLN A CA 1
ATOM 685 C C . GLN A 1 90 ? 21.177 0.354 -12.914 1.00 79.25 90 GLN A C 1
ATOM 687 O O . GLN A 1 90 ? 22.355 0.697 -12.909 1.00 79.25 90 GLN A O 1
ATOM 692 N N . ILE A 1 91 ? 20.175 1.237 -12.955 1.00 79.88 91 ILE A N 1
ATOM 693 C CA . ILE A 1 91 ? 20.398 2.688 -13.055 1.00 79.88 91 ILE A CA 1
ATOM 694 C C . ILE A 1 91 ? 21.245 3.181 -11.877 1.00 79.88 91 ILE A C 1
ATOM 696 O O . ILE A 1 91 ? 22.191 3.935 -12.069 1.00 79.88 91 ILE A O 1
ATOM 700 N N . VAL A 1 92 ? 20.975 2.704 -10.660 1.00 80.50 92 VAL A N 1
ATOM 701 C CA . VAL A 1 92 ? 21.762 3.059 -9.467 1.00 80.50 92 VAL A CA 1
ATOM 702 C C . VAL A 1 92 ? 23.215 2.571 -9.546 1.00 80.50 92 VAL A C 1
ATOM 704 O O . VAL A 1 92 ? 24.100 3.210 -8.971 1.00 80.50 92 VAL A O 1
ATOM 707 N N . LEU A 1 93 ? 23.472 1.444 -10.213 1.00 77.25 93 LEU A N 1
ATOM 708 C CA . LEU A 1 93 ? 24.823 0.905 -10.393 1.00 77.25 93 LEU A CA 1
ATOM 709 C C . LEU A 1 93 ? 25.609 1.672 -11.463 1.00 77.25 93 LEU A C 1
ATOM 711 O O . LEU A 1 93 ? 26.793 1.928 -11.266 1.00 77.25 93 LEU A O 1
ATOM 715 N N . GLU A 1 94 ? 24.958 2.035 -12.568 1.00 79.12 94 GLU A N 1
ATOM 716 C CA . GLU A 1 94 ? 25.589 2.708 -13.710 1.00 79.12 94 GLU A CA 1
ATOM 717 C C . GLU A 1 94 ? 25.722 4.218 -13.493 1.00 79.12 94 GLU A C 1
ATOM 719 O O . GLU A 1 94 ? 26.799 4.787 -13.674 1.00 79.12 94 GLU A O 1
ATOM 724 N N . ASN A 1 95 ? 24.633 4.875 -13.090 1.00 78.56 95 ASN A N 1
ATOM 725 C CA . ASN A 1 95 ? 24.586 6.310 -12.858 1.00 78.56 95 ASN A CA 1
ATOM 726 C C . ASN A 1 95 ? 23.494 6.682 -11.831 1.00 78.56 95 ASN A C 1
ATOM 728 O O . ASN A 1 95 ? 22.337 6.897 -12.202 1.00 78.56 95 ASN A O 1
ATOM 732 N N . PRO A 1 96 ? 23.854 6.874 -10.547 1.00 71.50 96 PRO A N 1
ATOM 733 C CA . PRO A 1 96 ? 22.913 7.291 -9.506 1.00 71.50 96 PRO A CA 1
ATOM 734 C C . PRO A 1 96 ? 22.186 8.610 -9.812 1.00 71.50 96 PRO A C 1
ATOM 736 O O . PRO A 1 96 ? 21.060 8.805 -9.356 1.00 71.50 96 PRO A O 1
ATOM 739 N N . ALA A 1 97 ? 22.803 9.512 -10.588 1.00 75.25 97 ALA A N 1
ATOM 740 C CA . ALA A 1 97 ? 22.180 10.773 -10.986 1.00 75.25 97 ALA A CA 1
ATOM 741 C C . ALA A 1 97 ? 21.066 10.578 -12.029 1.00 75.25 97 ALA A C 1
ATOM 743 O O . ALA A 1 97 ? 20.166 11.409 -12.100 1.00 75.25 97 ALA A O 1
ATOM 744 N N . GLY A 1 98 ? 21.063 9.459 -12.763 1.00 75.19 98 GLY A N 1
ATOM 745 C CA . GLY A 1 98 ? 20.019 9.124 -13.737 1.00 75.19 98 GLY A CA 1
ATOM 746 C C . GLY A 1 98 ? 18.633 8.948 -13.109 1.00 75.19 98 GLY A C 1
ATOM 747 O O . GLY A 1 98 ? 17.624 9.102 -13.787 1.00 75.19 98 GLY A O 1
ATOM 748 N N . LEU A 1 99 ? 18.547 8.711 -11.794 1.00 77.56 99 LEU A N 1
ATOM 749 C CA . LEU A 1 99 ? 17.262 8.703 -11.088 1.00 77.56 99 LEU A CA 1
ATOM 750 C C . LEU A 1 99 ? 16.613 10.089 -10.989 1.00 77.56 99 LEU A C 1
ATOM 752 O O . LEU A 1 99 ? 15.398 10.164 -10.842 1.00 77.56 99 LEU A O 1
ATOM 756 N N . LEU A 1 100 ? 17.399 11.169 -11.043 1.00 81.88 100 LEU A N 1
ATOM 757 C CA . LEU A 1 100 ? 16.890 12.546 -10.996 1.00 81.88 100 LEU A CA 1
ATOM 758 C C . LEU A 1 100 ? 16.329 13.008 -12.341 1.00 81.88 100 LEU A C 1
ATOM 760 O O . LEU A 1 100 ? 15.594 13.989 -12.385 1.00 81.88 100 LEU A O 1
ATOM 764 N N . GLU A 1 101 ? 16.680 12.316 -13.424 1.00 80.94 101 GLU A N 1
ATOM 765 C CA . GLU A 1 101 ? 16.157 12.587 -14.765 1.00 80.94 101 GLU A CA 1
ATOM 766 C C . GLU A 1 101 ? 14.741 12.024 -14.953 1.00 80.94 101 GLU A C 1
ATOM 768 O O . GLU A 1 101 ? 14.067 12.348 -15.927 1.00 80.94 101 GLU A O 1
ATOM 773 N N . ILE A 1 102 ? 14.271 11.189 -14.019 1.00 81.12 102 ILE A N 1
ATOM 774 C CA . ILE A 1 102 ? 12.933 10.605 -14.060 1.00 81.12 102 ILE A CA 1
ATOM 775 C C . ILE A 1 102 ? 11.913 11.636 -13.566 1.00 81.12 102 ILE A C 1
ATOM 777 O O . ILE A 1 102 ? 11.910 12.028 -12.394 1.00 81.12 102 ILE A O 1
ATOM 781 N N . ASP A 1 103 ? 10.982 12.006 -14.443 1.00 79.00 103 ASP A N 1
ATOM 782 C CA . ASP A 1 103 ? 9.877 12.902 -14.111 1.00 79.00 103 ASP A CA 1
ATOM 783 C C . ASP A 1 103 ? 9.060 12.368 -12.923 1.00 79.00 103 ASP A C 1
ATOM 785 O O . ASP A 1 103 ? 8.451 11.298 -12.961 1.00 79.00 103 ASP A O 1
ATOM 789 N N . GLY A 1 104 ? 9.036 13.145 -11.838 1.00 80.06 104 GLY A N 1
ATOM 790 C CA . GLY A 1 104 ? 8.342 12.792 -10.596 1.00 80.06 104 GLY A CA 1
ATOM 791 C C . GLY A 1 104 ? 9.238 12.215 -9.495 1.00 80.06 104 GLY A C 1
ATOM 792 O O . GLY A 1 104 ? 8.765 12.084 -8.361 1.00 80.06 104 GLY A O 1
ATOM 793 N N . VAL A 1 105 ? 10.521 11.950 -9.769 1.00 84.19 105 VAL A N 1
ATOM 794 C CA . VAL A 1 105 ? 11.516 11.550 -8.763 1.00 84.19 105 VAL A CA 1
ATOM 795 C C . VAL A 1 105 ? 12.364 12.760 -8.361 1.00 84.19 105 VAL A C 1
ATOM 797 O O . VAL A 1 105 ? 13.210 13.243 -9.101 1.00 84.19 105 VAL A O 1
ATOM 800 N N . GLY A 1 106 ? 12.143 13.266 -7.146 1.00 84.31 106 GLY A N 1
ATOM 801 C CA . GLY A 1 106 ? 12.982 14.323 -6.571 1.00 84.31 106 GLY A CA 1
ATOM 802 C C . GLY A 1 106 ? 14.256 13.784 -5.912 1.00 84.31 106 GLY A C 1
ATOM 803 O O . GLY A 1 106 ? 14.377 12.587 -5.659 1.00 84.31 106 GLY A O 1
ATOM 804 N N . THR A 1 107 ? 15.156 14.688 -5.512 1.00 84.06 107 THR A N 1
ATOM 805 C CA . THR A 1 107 ? 16.420 14.366 -4.812 1.00 84.06 107 THR A CA 1
ATOM 806 C C . THR A 1 107 ? 16.226 13.456 -3.604 1.00 84.06 107 THR A C 1
ATOM 808 O O . THR A 1 107 ? 16.834 12.394 -3.515 1.00 84.06 107 THR A O 1
ATOM 811 N N . SER A 1 108 ? 15.290 13.814 -2.723 1.00 83.75 108 SER A N 1
ATOM 812 C CA . SER A 1 108 ? 14.983 13.009 -1.535 1.00 83.75 108 SER A CA 1
ATOM 813 C C . SER A 1 108 ? 14.478 11.598 -1.855 1.00 83.75 108 SER A C 1
ATOM 815 O O . SER A 1 108 ? 14.754 10.675 -1.098 1.00 83.75 108 SER A O 1
ATOM 817 N N . VAL A 1 109 ? 13.752 11.407 -2.961 1.00 85.50 109 VAL A N 1
ATOM 818 C CA . VAL A 1 109 ? 13.248 10.085 -3.359 1.00 85.50 109 VAL A CA 1
ATOM 819 C C . VAL A 1 109 ? 14.379 9.280 -3.995 1.00 85.50 109 VAL A C 1
ATOM 821 O O . VAL A 1 109 ? 14.579 8.132 -3.614 1.00 85.50 109 VAL A O 1
ATOM 824 N N . ALA A 1 110 ? 15.181 9.892 -4.873 1.00 86.06 110 ALA A N 1
ATOM 825 C CA . ALA A 1 110 ? 16.332 9.256 -5.516 1.00 86.06 110 ALA A CA 1
ATOM 826 C C . ALA A 1 110 ? 17.369 8.736 -4.505 1.00 86.06 110 ALA A C 1
ATOM 828 O O . ALA A 1 110 ? 17.853 7.608 -4.634 1.00 86.06 110 ALA A O 1
ATOM 829 N N . GLU A 1 111 ? 17.668 9.509 -3.457 1.00 86.44 111 GLU A N 1
ATOM 830 C CA . GLU A 1 111 ? 18.549 9.073 -2.366 1.00 86.44 111 GLU A CA 1
ATOM 831 C C . GLU A 1 111 ? 17.999 7.827 -1.661 1.00 86.44 111 GLU A C 1
ATOM 833 O O . GLU A 1 111 ? 18.724 6.858 -1.433 1.00 86.44 111 GLU A O 1
ATOM 838 N N . LYS A 1 112 ? 16.700 7.821 -1.342 1.00 86.75 112 LYS A N 1
ATOM 839 C CA . LYS A 1 112 ? 16.045 6.696 -0.657 1.00 86.75 112 LYS A CA 1
ATOM 840 C C . LYS A 1 112 ? 15.967 5.464 -1.555 1.00 86.75 112 LYS A C 1
ATOM 842 O O . LYS A 1 112 ? 16.220 4.365 -1.069 1.00 86.75 112 LYS A O 1
ATOM 847 N N . CYS A 1 113 ? 15.714 5.640 -2.852 1.00 84.75 113 CYS A N 1
ATOM 848 C CA . CYS A 1 113 ? 15.787 4.570 -3.847 1.00 84.75 113 CYS A CA 1
ATOM 849 C C . CYS A 1 113 ? 17.195 3.984 -3.944 1.00 84.75 113 CYS A C 1
ATOM 851 O O . CYS A 1 113 ? 17.344 2.769 -3.982 1.00 84.75 113 CYS A O 1
ATOM 853 N N . THR A 1 114 ? 18.226 4.833 -3.929 1.00 84.69 114 THR A N 1
ATOM 854 C CA . THR A 1 114 ? 19.630 4.401 -3.968 1.00 84.69 114 THR A CA 1
ATOM 855 C C . THR A 1 114 ? 19.990 3.575 -2.739 1.00 84.69 114 THR A C 1
ATOM 857 O O . THR A 1 114 ? 20.624 2.528 -2.865 1.00 84.69 114 THR A O 1
ATOM 860 N N . VAL A 1 115 ? 19.567 4.020 -1.551 1.00 85.56 115 VAL A N 1
ATOM 861 C CA . VAL A 1 115 ? 19.744 3.250 -0.314 1.00 85.56 115 VAL A CA 1
ATOM 862 C C . VAL A 1 115 ? 19.013 1.918 -0.434 1.00 85.56 115 VAL A C 1
ATOM 864 O O . VAL A 1 115 ? 19.656 0.883 -0.318 1.00 85.56 115 VAL A O 1
ATOM 867 N N . LEU A 1 116 ? 17.720 1.928 -0.768 1.00 84.94 116 LEU A N 1
ATOM 868 C CA . LEU A 1 116 ? 16.910 0.714 -0.870 1.00 84.94 116 LEU A CA 1
ATOM 869 C C . LEU A 1 116 ? 17.475 -0.287 -1.891 1.00 84.94 116 LEU A C 1
ATOM 871 O O . LEU A 1 116 ? 17.520 -1.477 -1.604 1.00 84.94 116 LEU A O 1
ATOM 875 N N . ALA A 1 117 ? 17.968 0.187 -3.037 1.00 83.06 117 ALA A N 1
ATOM 876 C CA . ALA A 1 117 ? 18.599 -0.640 -4.063 1.00 83.06 117 ALA A CA 1
ATOM 877 C C . ALA A 1 117 ? 19.916 -1.287 -3.594 1.00 83.06 117 ALA A C 1
ATOM 879 O O . ALA A 1 117 ? 20.254 -2.377 -4.049 1.00 83.06 117 ALA A O 1
ATOM 880 N N . ARG A 1 118 ? 20.664 -0.631 -2.694 1.00 80.38 118 ARG A N 1
ATOM 881 C CA . ARG A 1 118 ? 21.963 -1.113 -2.188 1.00 80.38 118 ARG A CA 1
ATOM 882 C C . ARG A 1 118 ? 21.843 -1.984 -0.943 1.00 80.38 118 ARG A C 1
ATOM 884 O O . ARG A 1 118 ? 22.555 -2.974 -0.828 1.00 80.38 118 ARG A O 1
ATOM 891 N N . THR A 1 119 ? 21.002 -1.588 0.008 1.00 80.94 119 THR A N 1
ATOM 892 C CA . THR A 1 119 ? 20.888 -2.236 1.323 1.00 80.94 119 THR A CA 1
ATOM 893 C C . THR A 1 119 ? 19.719 -3.210 1.401 1.00 80.94 119 THR A C 1
ATOM 895 O O . THR A 1 119 ? 19.703 -4.047 2.297 1.00 80.94 119 THR A O 1
ATOM 898 N N . GLY A 1 120 ? 18.728 -3.096 0.511 1.00 78.38 120 GLY A N 1
ATOM 899 C CA . GLY A 1 120 ? 17.483 -3.869 0.557 1.00 78.38 120 GLY A CA 1
ATOM 900 C C . GLY A 1 120 ? 16.499 -3.447 1.650 1.00 78.38 120 GLY A C 1
ATOM 901 O O . GLY A 1 120 ? 15.368 -3.922 1.651 1.00 78.38 120 GLY A O 1
ATOM 902 N N . SER A 1 121 ? 16.891 -2.521 2.529 1.00 77.06 121 SER A N 1
ATOM 903 C CA . SER A 1 121 ? 16.072 -2.032 3.642 1.00 77.06 121 SER A CA 1
ATOM 904 C C . SER A 1 121 ? 16.196 -0.521 3.786 1.00 77.06 121 SER A C 1
ATOM 906 O O . SER A 1 121 ? 17.284 0.040 3.629 1.00 77.06 121 SER A O 1
ATOM 908 N N . LEU A 1 122 ? 15.092 0.145 4.133 1.00 83.06 122 LEU A N 1
ATOM 909 C CA . LEU A 1 122 ? 15.058 1.590 4.336 1.00 83.06 122 LEU A CA 1
ATOM 910 C C . LEU A 1 122 ? 15.023 1.918 5.839 1.00 83.06 122 LEU A C 1
ATOM 912 O O . LEU A 1 122 ? 14.004 1.657 6.473 1.00 83.06 122 LEU A O 1
ATOM 916 N N . PRO A 1 123 ? 16.050 2.571 6.416 1.00 83.44 123 PRO A N 1
ATOM 917 C CA . PRO A 1 123 ? 16.069 2.898 7.848 1.00 83.44 123 PRO A CA 1
ATOM 918 C C . PRO A 1 123 ? 14.861 3.724 8.302 1.00 83.44 123 PRO A C 1
ATOM 920 O O . PRO A 1 123 ? 14.318 3.516 9.377 1.00 83.44 123 PRO A O 1
ATOM 923 N N . GLN A 1 124 ? 14.402 4.636 7.441 1.00 83.19 124 GLN A N 1
ATOM 924 C CA . GLN A 1 124 ? 13.217 5.445 7.713 1.00 83.19 124 GLN A CA 1
ATOM 925 C C . GLN A 1 124 ? 11.945 4.595 7.821 1.00 83.19 124 GLN A C 1
ATOM 927 O O . GLN A 1 124 ? 11.063 4.938 8.597 1.00 83.19 124 GLN A O 1
ATOM 932 N N . LEU A 1 125 ? 11.831 3.516 7.040 1.00 83.56 125 LEU A N 1
ATOM 933 C CA . LEU A 1 125 ? 10.678 2.626 7.122 1.00 83.56 125 LEU A CA 1
ATOM 934 C C . LEU A 1 125 ? 10.666 1.893 8.464 1.00 83.56 125 LEU A C 1
ATOM 936 O O . LEU A 1 125 ? 9.614 1.814 9.083 1.00 83.56 125 LEU A O 1
ATOM 940 N N . GLU A 1 126 ? 11.820 1.415 8.926 1.00 83.62 126 GLU A N 1
ATOM 941 C CA . GLU A 1 126 ? 11.931 0.732 10.219 1.00 83.62 126 GLU A CA 1
ATOM 942 C C . GLU A 1 126 ? 11.529 1.656 11.376 1.00 83.62 126 GLU A C 1
ATOM 944 O O . GLU A 1 126 ? 10.659 1.295 12.162 1.00 83.62 126 GLU A O 1
ATOM 949 N N . SER A 1 127 ? 12.026 2.899 11.409 1.00 85.19 127 SER A N 1
ATOM 950 C CA . SER A 1 127 ? 11.602 3.875 12.427 1.00 85.19 127 SER A CA 1
ATOM 951 C C . SER A 1 127 ? 10.096 4.167 12.375 1.00 85.19 127 SER A C 1
ATOM 953 O O . SER A 1 127 ? 9.441 4.243 13.409 1.00 85.19 127 SER A O 1
ATOM 955 N N . LEU A 1 128 ? 9.514 4.285 11.174 1.00 83.19 128 LEU A N 1
ATOM 956 C CA . LEU A 1 128 ? 8.068 4.490 11.028 1.00 83.19 128 LEU A CA 1
ATOM 957 C C . LEU A 1 128 ? 7.254 3.278 11.506 1.00 83.19 128 LEU A C 1
ATOM 959 O O . LEU A 1 128 ? 6.142 3.457 11.996 1.00 83.19 128 LEU A O 1
ATOM 963 N N . ARG A 1 129 ? 7.783 2.057 11.365 1.00 81.56 129 ARG A N 1
ATOM 964 C CA . ARG A 1 129 ? 7.139 0.826 11.849 1.00 81.56 129 ARG A CA 1
ATOM 965 C C . ARG A 1 129 ? 7.223 0.676 13.365 1.00 81.56 129 ARG A C 1
ATOM 967 O O . ARG A 1 129 ? 6.314 0.111 13.951 1.00 81.56 129 ARG A O 1
ATOM 974 N N . GLU A 1 130 ? 8.269 1.194 14.000 1.00 83.44 130 GLU A N 1
ATOM 975 C CA . GLU A 1 130 ? 8.361 1.226 15.466 1.00 83.44 130 GLU A CA 1
ATOM 976 C C . GLU A 1 130 ? 7.359 2.217 16.079 1.00 83.44 130 GLU A C 1
ATOM 978 O O . GLU A 1 130 ? 6.786 1.957 17.136 1.00 83.44 130 GLU A O 1
ATOM 983 N N . GLU A 1 131 ? 7.111 3.342 15.405 1.00 80.81 131 GLU A N 1
ATOM 984 C CA . GLU A 1 131 ? 6.164 4.365 15.866 1.00 80.81 131 GLU A CA 1
ATOM 985 C C . GLU A 1 131 ? 4.693 4.000 15.604 1.00 80.81 131 GLU A C 1
ATOM 987 O O . GLU A 1 131 ? 3.799 4.465 16.317 1.00 80.81 131 GLU A O 1
ATOM 992 N N . ILE A 1 132 ? 4.419 3.207 14.563 1.00 78.19 132 ILE A N 1
ATOM 993 C CA . ILE A 1 132 ? 3.062 2.898 14.102 1.00 78.19 132 ILE A CA 1
ATOM 994 C C . ILE A 1 132 ? 2.733 1.434 14.422 1.00 78.19 132 ILE A C 1
ATOM 996 O O . ILE A 1 132 ? 3.378 0.543 13.879 1.00 78.19 132 ILE A O 1
ATOM 1000 N N . PRO A 1 133 ? 1.687 1.154 15.226 1.00 75.38 133 PRO A N 1
ATOM 1001 C CA . PRO A 1 133 ? 1.290 -0.216 15.531 1.00 75.38 133 PRO A CA 1
ATOM 1002 C C . PRO A 1 133 ? 0.973 -1.022 14.266 1.00 75.38 133 PRO A C 1
ATOM 1004 O O . PRO A 1 133 ? 0.296 -0.516 13.365 1.00 75.38 133 PRO A O 1
ATOM 1007 N N . ASP A 1 134 ? 1.356 -2.302 14.246 1.00 75.81 134 ASP A N 1
ATOM 1008 C CA . ASP A 1 134 ? 1.093 -3.223 13.126 1.00 75.81 134 ASP A CA 1
ATOM 1009 C C . ASP A 1 134 ? -0.388 -3.269 12.725 1.00 75.81 134 ASP A C 1
ATOM 1011 O O . ASP A 1 134 ? -0.726 -3.427 11.552 1.00 75.81 134 ASP A O 1
ATOM 1015 N N . THR A 1 135 ? -1.299 -3.029 13.668 1.00 75.31 135 THR A N 1
ATOM 1016 C CA . THR A 1 135 ? -2.729 -2.967 13.374 1.00 75.31 135 THR A CA 1
ATOM 1017 C C . THR A 1 135 ? -3.079 -1.916 12.322 1.00 75.31 135 THR A C 1
ATOM 1019 O O . THR A 1 135 ? -3.972 -2.129 11.505 1.00 75.31 135 THR A O 1
ATOM 1022 N N . VAL A 1 136 ? -2.394 -0.771 12.311 1.00 77.31 136 VAL A N 1
ATOM 1023 C CA . VAL A 1 136 ? -2.638 0.268 11.304 1.00 77.31 136 VAL A CA 1
ATOM 1024 C C . VAL A 1 136 ? -2.225 -0.240 9.922 1.00 77.31 136 VAL A C 1
ATOM 1026 O O . VAL A 1 136 ? -2.929 0.016 8.948 1.00 77.31 136 VAL A O 1
ATOM 1029 N N . LEU A 1 137 ? -1.141 -1.017 9.832 1.00 78.69 137 LEU A N 1
ATOM 1030 C CA . LEU A 1 137 ? -0.720 -1.658 8.584 1.00 78.69 137 LEU A CA 1
ATOM 1031 C C . LEU A 1 137 ? -1.770 -2.653 8.085 1.00 78.69 137 LEU A C 1
ATOM 1033 O O . LEU A 1 137 ? -2.105 -2.655 6.900 1.00 78.69 137 LEU A O 1
ATOM 1037 N N . ASP A 1 138 ? -2.341 -3.456 8.981 1.00 78.94 138 ASP A N 1
ATOM 1038 C CA . ASP A 1 138 ? -3.410 -4.390 8.623 1.00 78.94 138 ASP A CA 1
ATOM 1039 C C 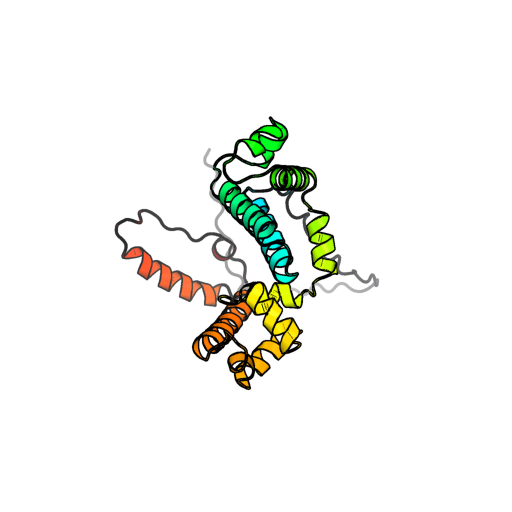. ASP A 1 138 ? -4.692 -3.671 8.197 1.00 78.94 138 ASP A C 1
ATOM 1041 O O . ASP A 1 138 ? -5.371 -4.100 7.265 1.00 78.94 138 ASP A O 1
ATOM 1045 N N . MET A 1 139 ? -4.991 -2.530 8.815 1.00 79.38 139 MET A N 1
ATOM 1046 C CA . MET A 1 139 ? -6.086 -1.661 8.399 1.00 79.38 139 MET A CA 1
ATOM 1047 C C . MET A 1 139 ? -5.871 -1.093 6.991 1.00 79.38 139 MET A C 1
ATOM 1049 O O . MET A 1 139 ? -6.809 -1.082 6.198 1.00 79.38 139 MET A O 1
ATOM 1053 N N . LEU A 1 140 ? -4.652 -0.665 6.644 1.00 79.94 140 LEU A N 1
ATOM 1054 C CA . LEU A 1 140 ? -4.325 -0.146 5.306 1.00 79.94 140 LEU A CA 1
ATOM 1055 C C . LEU A 1 140 ? -4.514 -1.184 4.192 1.00 79.94 140 LEU A C 1
ATOM 1057 O O . LEU A 1 140 ? -4.793 -0.818 3.052 1.00 79.94 140 LEU A O 1
ATOM 1061 N N . ARG A 1 141 ? -4.405 -2.479 4.510 1.00 76.69 141 ARG A N 1
ATOM 1062 C CA . ARG A 1 141 ? -4.669 -3.567 3.554 1.00 76.69 141 ARG A CA 1
ATOM 1063 C C . ARG A 1 141 ? -6.152 -3.711 3.210 1.00 76.69 141 ARG A C 1
ATOM 1065 O O . ARG A 1 141 ? -6.475 -4.357 2.214 1.00 76.69 141 ARG A O 1
ATOM 1072 N N . ILE A 1 142 ? -7.056 -3.137 4.008 1.00 79.12 142 ILE A N 1
ATOM 1073 C CA . ILE A 1 142 ? -8.502 -3.243 3.801 1.00 79.12 142 ILE A CA 1
ATOM 1074 C C . ILE A 1 142 ? -8.915 -2.349 2.623 1.00 79.12 142 ILE A C 1
ATOM 1076 O O . ILE A 1 142 ? -8.798 -1.120 2.699 1.00 79.12 142 ILE A O 1
ATOM 1080 N N . PRO A 1 143 ? -9.488 -2.921 1.546 1.00 73.56 143 PRO A N 1
ATOM 1081 C CA . PRO A 1 143 ? -9.958 -2.138 0.412 1.00 73.56 143 PRO A CA 1
ATOM 1082 C C . PRO A 1 143 ? -10.970 -1.068 0.840 1.00 73.56 143 PRO A C 1
ATOM 1084 O O . PRO A 1 143 ? -11.961 -1.352 1.511 1.00 73.56 143 PRO A O 1
ATOM 1087 N N . GLY A 1 144 ? -10.732 0.180 0.431 1.00 74.38 144 GLY A N 1
ATOM 1088 C CA . GLY A 1 144 ? -11.588 1.321 0.777 1.00 74.38 144 GLY A CA 1
ATOM 1089 C C . GLY A 1 144 ? -11.203 2.053 2.067 1.00 74.38 144 GLY A C 1
ATOM 1090 O O . GLY A 1 144 ? -11.749 3.139 2.328 1.00 74.38 144 GLY A O 1
ATOM 1091 N N . LEU A 1 145 ? -10.235 1.527 2.825 1.00 79.38 145 LEU A N 1
ATOM 1092 C CA . LEU A 1 145 ? -9.648 2.186 3.983 1.00 79.38 145 LEU A CA 1
ATOM 1093 C C . LEU A 1 145 ? -8.274 2.779 3.640 1.00 79.38 145 LEU A C 1
ATOM 1095 O O . LEU A 1 145 ? -7.250 2.116 3.686 1.00 79.38 145 LEU A O 1
ATOM 1099 N N . GLY A 1 146 ? -8.259 4.064 3.285 1.00 80.38 146 GLY A N 1
ATOM 1100 C CA . GLY A 1 146 ? -7.007 4.795 3.066 1.00 80.38 146 GLY A CA 1
ATOM 1101 C C . GLY A 1 146 ? -6.358 5.279 4.373 1.00 80.38 146 GLY A C 1
ATOM 1102 O O . GLY A 1 146 ? -7.050 5.390 5.391 1.00 80.38 146 GLY A O 1
ATOM 1103 N N . PRO A 1 147 ? -5.079 5.694 4.343 1.00 82.69 147 PRO A N 1
ATOM 1104 C CA . PRO A 1 147 ? -4.313 6.123 5.524 1.00 82.69 147 PRO A CA 1
ATOM 1105 C C . PRO A 1 147 ? -4.954 7.266 6.311 1.00 82.69 147 PRO A C 1
ATOM 1107 O O . PRO A 1 147 ? -4.968 7.250 7.540 1.00 82.69 147 PRO A O 1
ATOM 1110 N N . LYS A 1 148 ? -5.597 8.218 5.625 1.00 82.31 148 LYS A N 1
ATOM 1111 C CA . LYS A 1 148 ? -6.377 9.280 6.283 1.00 82.31 148 LYS A CA 1
ATOM 1112 C C . LYS A 1 148 ? -7.543 8.738 7.104 1.00 82.31 148 LYS A C 1
ATOM 1114 O O . LYS A 1 148 ? -7.775 9.193 8.217 1.00 82.31 148 LYS A O 1
ATOM 1119 N N . LYS A 1 149 ? -8.287 7.778 6.548 1.00 82.81 149 LYS A N 1
ATOM 1120 C CA . LYS A 1 149 ? -9.431 7.163 7.232 1.00 82.81 149 LYS A CA 1
ATOM 1121 C C . LYS A 1 149 ? -8.955 6.293 8.391 1.00 82.81 149 LYS A C 1
ATOM 1123 O O . LYS A 1 149 ? -9.531 6.386 9.466 1.00 82.81 149 LYS A O 1
ATOM 1128 N N . ALA A 1 150 ? -7.887 5.520 8.194 1.00 84.50 150 ALA A N 1
ATOM 1129 C CA . ALA A 1 150 ? -7.266 4.729 9.253 1.00 84.50 150 ALA A CA 1
ATOM 1130 C C . ALA A 1 150 ? -6.793 5.612 10.424 1.00 84.50 150 ALA A C 1
ATOM 1132 O O . ALA A 1 150 ? -7.069 5.290 11.574 1.00 84.50 150 ALA A O 1
ATOM 1133 N N . SER A 1 151 ? -6.185 6.772 10.142 1.00 83.62 151 SER A N 1
ATOM 1134 C CA . SER A 1 151 ? -5.778 7.746 11.169 1.00 83.62 151 SER A CA 1
ATOM 1135 C C . SER A 1 151 ? -6.962 8.267 11.988 1.00 83.62 151 SER A C 1
ATOM 1137 O O . SER A 1 151 ? -6.895 8.302 13.215 1.00 83.62 151 SER A O 1
ATOM 1139 N N . VAL A 1 152 ? -8.085 8.597 11.337 1.00 84.88 152 VAL A N 1
ATOM 1140 C CA . VAL A 1 152 ? -9.308 9.033 12.035 1.00 84.88 152 VAL A CA 1
ATOM 1141 C C . VAL A 1 152 ? -9.897 7.906 12.887 1.00 84.88 152 VAL A C 1
ATOM 1143 O O . VAL A 1 152 ? -10.230 8.139 14.042 1.00 84.88 152 VAL A O 1
ATOM 1146 N N . LEU A 1 153 ? -9.987 6.678 12.366 1.00 84.44 153 LEU A N 1
ATOM 1147 C CA . LEU A 1 153 ? -10.489 5.531 13.136 1.00 84.44 153 LEU A CA 1
ATOM 1148 C C . LEU A 1 153 ? -9.610 5.227 14.355 1.00 84.44 153 LEU A C 1
ATOM 1150 O O . LEU A 1 153 ? -10.126 4.933 15.430 1.00 84.44 153 LEU A O 1
ATOM 1154 N N . TYR A 1 154 ? -8.291 5.329 14.196 1.00 84.88 154 TYR A N 1
ATOM 1155 C CA . TYR A 1 154 ? -7.349 5.121 15.287 1.00 84.88 154 TYR A CA 1
ATOM 1156 C C . TYR A 1 154 ? -7.472 6.211 16.361 1.00 84.88 154 TYR A C 1
ATOM 1158 O O . TYR A 1 154 ? -7.555 5.895 17.543 1.00 84.88 154 TYR A O 1
ATOM 1166 N N . ARG A 1 155 ? -7.538 7.491 15.966 1.00 83.25 155 ARG A N 1
ATOM 1167 C CA . ARG A 1 155 ? -7.591 8.627 16.904 1.00 83.25 155 ARG A CA 1
ATOM 1168 C C . ARG A 1 155 ? -8.950 8.797 17.589 1.00 83.25 155 ARG A C 1
ATOM 1170 O O . ARG A 1 155 ? -8.979 9.069 18.781 1.00 83.25 155 ARG A O 1
ATOM 1177 N N . GLU A 1 156 ? -10.053 8.646 16.855 1.00 84.44 156 GLU A N 1
ATOM 1178 C CA . GLU A 1 156 ? -11.408 8.924 17.363 1.00 84.44 156 GLU A CA 1
ATOM 1179 C C . GLU A 1 156 ? -12.052 7.706 18.038 1.00 84.44 156 GLU A C 1
ATOM 1181 O O . GLU A 1 156 ? -12.738 7.844 19.047 1.00 84.44 156 GLU A O 1
ATOM 1186 N N . LEU A 1 157 ? -11.859 6.502 17.484 1.00 82.00 157 LEU A N 1
ATOM 1187 C CA . LEU A 1 157 ? -12.484 5.273 17.994 1.00 82.00 157 LEU A CA 1
ATOM 1188 C C . LEU A 1 157 ? -11.514 4.383 18.780 1.00 82.00 157 LEU A C 1
ATOM 1190 O O . LEU A 1 157 ? -11.957 3.388 19.353 1.00 82.00 157 LEU A O 1
ATOM 1194 N N . GLY A 1 158 ? -10.217 4.712 18.808 1.00 80.44 158 GLY A N 1
ATOM 1195 C CA . GLY A 1 158 ? -9.212 3.942 19.545 1.00 80.44 158 GLY A CA 1
ATOM 1196 C C . GLY A 1 158 ? -9.085 2.501 19.051 1.00 80.44 158 GLY A C 1
ATOM 1197 O O . GLY A 1 158 ? -8.788 1.602 19.834 1.00 80.44 158 GLY A O 1
ATOM 1198 N N . VAL A 1 159 ? -9.381 2.248 17.773 1.00 81.19 159 VAL A N 1
ATOM 1199 C CA . VAL A 1 159 ? -9.411 0.886 17.240 1.00 81.19 159 VAL A CA 1
ATOM 1200 C C . VAL A 1 159 ? -7.984 0.381 17.053 1.00 81.19 159 VAL A C 1
ATOM 1202 O O . VAL A 1 159 ? -7.259 0.840 16.175 1.00 81.19 159 VAL A O 1
ATOM 1205 N N . THR A 1 160 ? -7.597 -0.595 17.868 1.00 78.12 160 THR A N 1
ATOM 1206 C CA . THR A 1 160 ? -6.255 -1.196 17.870 1.00 78.12 160 THR A CA 1
ATOM 1207 C C . THR A 1 160 ? -6.234 -2.635 17.369 1.00 78.12 160 THR A C 1
ATOM 1209 O O . THR A 1 160 ? -5.163 -3.229 17.310 1.00 78.12 160 THR A O 1
ATOM 1212 N N . THR A 1 161 ? -7.374 -3.209 16.963 1.00 82.25 161 THR A N 1
ATOM 1213 C CA . THR A 1 161 ? -7.451 -4.559 16.375 1.00 82.25 161 THR A CA 1
ATOM 1214 C C . THR A 1 161 ? -8.462 -4.628 15.227 1.00 82.25 161 THR A C 1
ATOM 1216 O O . THR A 1 161 ? -9.419 -3.852 15.181 1.00 82.25 161 THR A O 1
ATOM 1219 N N . LEU A 1 162 ? -8.292 -5.591 14.311 1.00 80.94 162 LEU A N 1
ATOM 1220 C CA . LEU A 1 162 ? -9.271 -5.864 13.245 1.00 80.94 162 LEU A CA 1
ATOM 1221 C C . LEU A 1 162 ? -10.639 -6.288 13.808 1.00 80.94 162 LEU A C 1
ATOM 1223 O O . LEU A 1 162 ? -11.678 -5.914 13.267 1.00 80.94 162 LEU A O 1
ATOM 1227 N N . ALA A 1 163 ? -10.645 -7.019 14.926 1.00 83.00 163 ALA A N 1
ATOM 1228 C CA . ALA A 1 163 ? -11.868 -7.400 15.626 1.00 83.00 163 ALA A CA 1
ATOM 1229 C C . ALA A 1 163 ? -12.606 -6.172 16.182 1.00 83.00 163 ALA A C 1
ATOM 1231 O O . ALA A 1 163 ? -13.805 -6.023 15.956 1.00 83.00 163 ALA A O 1
ATOM 1232 N N . ALA A 1 164 ? -11.882 -5.245 16.818 1.00 85.00 164 ALA A N 1
ATOM 1233 C CA . ALA A 1 164 ? -12.462 -3.992 17.297 1.00 85.00 164 ALA A CA 1
ATOM 1234 C C . ALA A 1 164 ? -12.990 -3.123 16.140 1.00 85.00 164 ALA A C 1
ATOM 1236 O O . ALA A 1 164 ? -13.997 -2.433 16.300 1.00 85.00 164 ALA A O 1
ATOM 1237 N N . LEU A 1 165 ? -12.354 -3.176 14.960 1.00 84.44 165 LEU A N 1
ATOM 1238 C CA . LEU A 1 165 ? -12.849 -2.483 13.767 1.00 84.44 165 LEU A CA 1
ATOM 1239 C C . LEU A 1 165 ? -14.185 -3.067 13.304 1.00 84.44 165 LEU A C 1
ATOM 1241 O O . LEU A 1 165 ? -15.119 -2.316 13.028 1.00 84.44 165 LEU A O 1
ATOM 1245 N N . ARG A 1 166 ? -14.285 -4.400 13.254 1.00 86.00 166 ARG A N 1
ATOM 1246 C CA . ARG A 1 166 ? -15.523 -5.108 12.914 1.00 86.00 166 ARG A CA 1
ATOM 1247 C C . ARG A 1 166 ? -16.647 -4.741 13.876 1.00 86.00 166 ARG A C 1
ATOM 1249 O O . ARG A 1 166 ? -17.708 -4.328 13.422 1.00 86.00 166 ARG A O 1
ATOM 1256 N N . GLU A 1 167 ? -16.395 -4.809 15.179 1.00 87.75 167 GLU A N 1
ATOM 1257 C CA . GLU A 1 167 ? -17.385 -4.464 16.203 1.00 87.75 167 GLU A CA 1
ATOM 1258 C C . GLU A 1 167 ? -17.815 -2.991 16.107 1.00 87.75 167 GLU A C 1
ATOM 1260 O O . GLU A 1 167 ? -18.998 -2.669 16.223 1.00 87.75 167 GLU A O 1
ATOM 1265 N N . ALA A 1 168 ? -16.874 -2.075 15.849 1.00 86.19 168 ALA A N 1
ATOM 1266 C CA . ALA A 1 168 ? -17.182 -0.662 15.638 1.00 86.19 168 ALA A CA 1
ATOM 1267 C C . ALA A 1 168 ? -18.051 -0.430 14.391 1.00 86.19 168 ALA A C 1
ATOM 1269 O O . ALA A 1 168 ? -18.933 0.436 14.418 1.00 86.19 168 ALA A O 1
ATOM 1270 N N . CYS A 1 169 ? -17.827 -1.194 13.318 1.00 85.88 169 CYS A N 1
ATOM 1271 C CA . CYS A 1 169 ? -18.686 -1.184 12.139 1.00 85.88 169 CYS A CA 1
ATOM 1272 C C . CYS A 1 169 ? -20.077 -1.756 12.450 1.00 85.88 169 CYS A C 1
ATOM 1274 O O . CYS A 1 169 ? -21.067 -1.092 12.175 1.00 85.88 169 CYS A O 1
ATOM 1276 N N . GLU A 1 170 ? -20.173 -2.932 13.072 1.00 85.88 170 GLU A N 1
ATOM 1277 C CA . GLU A 1 170 ? -21.452 -3.588 13.402 1.00 85.88 170 GLU A CA 1
ATOM 1278 C C . GLU A 1 170 ? -22.301 -2.759 14.376 1.00 85.88 170 GLU A C 1
ATOM 1280 O O . GLU A 1 170 ? -23.514 -2.632 14.208 1.00 85.88 170 GLU A O 1
ATOM 1285 N N . SER A 1 171 ? -21.646 -2.101 15.333 1.00 86.06 171 SER A N 1
ATOM 1286 C CA . SER A 1 171 ? -22.274 -1.186 16.293 1.00 86.06 171 SER A CA 1
ATOM 1287 C C . SER A 1 171 ? -22.608 0.186 15.700 1.00 86.06 171 SER A C 1
ATOM 1289 O O . SER A 1 171 ? -23.020 1.082 16.435 1.00 86.06 171 SER A O 1
ATOM 1291 N N . GLN A 1 172 ? -22.397 0.395 14.395 1.00 86.06 172 GLN A N 1
ATOM 1292 C CA . GLN A 1 172 ? -22.704 1.650 13.706 1.00 86.06 172 GLN A CA 1
ATOM 1293 C C . GLN A 1 172 ? -21.971 2.871 14.294 1.00 86.06 172 GLN A C 1
ATOM 1295 O O . GLN A 1 172 ? -22.409 4.011 14.142 1.00 86.06 172 GLN A O 1
ATOM 1300 N N . ARG A 1 173 ? -20.828 2.659 14.960 1.00 82.19 173 ARG A N 1
ATOM 1301 C CA . ARG A 1 173 ? -20.000 3.746 15.509 1.00 82.19 173 ARG A CA 1
ATOM 1302 C C . ARG A 1 173 ? -19.147 4.408 14.436 1.00 82.19 173 ARG A C 1
ATOM 1304 O O . ARG A 1 173 ? -18.747 5.552 14.582 1.00 82.19 173 ARG A O 1
ATOM 1311 N N . VAL A 1 174 ? -18.876 3.708 13.335 1.00 82.38 174 VAL A N 1
ATOM 1312 C CA . VAL A 1 174 ? -18.070 4.256 12.237 1.00 82.38 174 VAL A CA 1
ATOM 1313 C C . VAL A 1 174 ? -18.835 5.335 11.468 1.00 82.38 174 VAL A C 1
ATOM 1315 O O . VAL A 1 174 ? -18.251 6.357 11.134 1.00 82.38 174 VAL A O 1
ATOM 1318 N N . ARG A 1 175 ? -20.144 5.173 11.234 1.00 83.31 175 ARG A N 1
ATOM 1319 C CA . ARG A 1 175 ? -20.973 6.164 10.512 1.00 83.31 175 ARG A CA 1
ATOM 1320 C C . ARG A 1 175 ? -21.238 7.474 11.259 1.00 83.31 175 ARG A C 1
ATOM 1322 O O . ARG A 1 175 ? -21.744 8.409 10.648 1.00 83.31 175 ARG A O 1
ATOM 1329 N N . THR A 1 176 ? -20.969 7.549 12.563 1.00 82.00 176 THR A N 1
ATOM 1330 C CA . THR A 1 176 ? -21.128 8.802 13.321 1.00 82.00 176 THR A CA 1
ATOM 1331 C C . THR A 1 176 ? -19.952 9.753 13.096 1.00 82.00 176 THR A C 1
ATOM 1333 O O . THR A 1 176 ? -20.061 10.947 13.371 1.00 82.00 176 THR A O 1
ATOM 1336 N N . LEU A 1 177 ? -18.840 9.250 12.547 1.00 81.75 177 LEU A N 1
ATOM 1337 C CA . LEU A 1 177 ? -17.656 10.041 12.248 1.00 81.75 177 LEU A CA 1
ATOM 1338 C C . LEU A 1 177 ? -17.812 10.849 10.957 1.00 81.75 177 LEU A C 1
ATOM 1340 O O . LEU A 1 177 ? -18.321 10.385 9.933 1.00 81.75 177 LEU A O 1
ATOM 1344 N N . LYS A 1 178 ? -17.278 12.071 10.970 1.00 75.06 178 LYS A N 1
ATOM 1345 C CA . LYS A 1 178 ? -17.296 12.972 9.813 1.00 75.06 178 LYS A CA 1
ATOM 1346 C C . LYS A 1 178 ? -16.535 12.353 8.631 1.00 75.06 178 LYS A C 1
ATOM 1348 O O . LYS A 1 178 ? -15.332 12.126 8.704 1.00 75.06 178 LYS A O 1
ATOM 1353 N N . GLY A 1 179 ? -17.236 12.118 7.519 1.00 77.44 179 GLY A N 1
ATOM 1354 C CA . GLY A 1 179 ? -16.671 11.510 6.303 1.00 77.44 179 GLY A CA 1
ATOM 1355 C C . GLY A 1 179 ? -16.852 9.990 6.200 1.00 77.44 179 GLY A C 1
ATOM 1356 O O . GLY A 1 179 ? -16.479 9.395 5.184 1.00 77.44 179 GLY A O 1
ATOM 1357 N N . PHE A 1 180 ? -17.475 9.367 7.201 1.00 81.44 180 PHE A N 1
ATOM 1358 C CA . PHE A 1 180 ? -17.888 7.971 7.173 1.00 81.44 180 PHE A CA 1
ATOM 1359 C C . PHE A 1 180 ? -19.413 7.903 7.085 1.00 81.44 180 PHE A C 1
ATOM 1361 O O . PHE A 1 180 ? -20.124 8.372 7.960 1.00 81.44 180 PHE A O 1
ATOM 1368 N N . GLY A 1 181 ? -19.925 7.346 5.990 1.00 84.38 181 GLY A N 1
ATOM 1369 C CA . GLY A 1 181 ? -21.353 7.069 5.826 1.00 84.38 181 GLY A CA 1
ATOM 1370 C C . GLY A 1 181 ? -21.627 5.569 5.823 1.00 84.38 181 GLY A C 1
ATOM 1371 O O . GLY A 1 181 ? -20.694 4.767 5.739 1.00 84.38 181 GLY A O 1
ATOM 1372 N N . ALA A 1 182 ? -22.906 5.188 5.802 1.00 84.31 182 ALA A N 1
ATOM 1373 C CA . ALA A 1 182 ? -23.334 3.785 5.743 1.00 84.31 182 ALA A CA 1
ATOM 1374 C C . ALA A 1 182 ? -22.705 3.011 4.565 1.00 84.31 182 ALA A C 1
ATOM 1376 O O . ALA A 1 182 ? -22.320 1.854 4.704 1.00 84.31 182 ALA A O 1
ATOM 1377 N N . ARG A 1 183 ? -22.513 3.675 3.414 1.00 84.19 183 ARG A N 1
ATOM 1378 C CA . ARG A 1 183 ? -21.826 3.086 2.252 1.00 84.19 183 ARG A CA 1
ATOM 1379 C C . ARG A 1 183 ? -20.360 2.753 2.544 1.00 84.19 183 ARG A C 1
ATOM 1381 O O . ARG A 1 183 ? -19.875 1.712 2.115 1.00 84.19 183 ARG A O 1
ATOM 1388 N N . THR A 1 184 ? -19.655 3.635 3.250 1.00 83.69 184 THR A N 1
ATOM 1389 C CA . THR A 1 184 ? -18.246 3.425 3.611 1.00 83.69 184 THR A CA 1
ATOM 1390 C C . THR A 1 184 ? -18.116 2.310 4.641 1.00 83.69 184 THR A C 1
ATOM 1392 O O . THR A 1 184 ? -17.224 1.483 4.520 1.00 83.69 184 THR A O 1
ATOM 1395 N N . GLU A 1 185 ? -19.019 2.251 5.618 1.00 85.25 185 GLU A N 1
ATOM 1396 C CA . GLU A 1 185 ? -19.062 1.182 6.622 1.00 85.25 185 GLU A CA 1
ATOM 1397 C C . GLU A 1 185 ? -19.289 -0.193 5.975 1.00 85.25 185 GLU A C 1
ATOM 1399 O O . GLU A 1 185 ? -18.524 -1.123 6.218 1.00 85.25 185 GLU A O 1
ATOM 1404 N N . ALA A 1 186 ? -20.264 -0.299 5.064 1.00 86.12 186 ALA A N 1
ATOM 1405 C CA . ALA A 1 186 ? -20.506 -1.526 4.306 1.00 86.12 186 ALA A CA 1
ATOM 1406 C C . ALA A 1 186 ? -19.292 -1.931 3.450 1.00 86.12 186 ALA A C 1
ATOM 1408 O O . ALA A 1 186 ? -18.969 -3.116 3.352 1.00 86.12 186 ALA A O 1
ATOM 1409 N N . LEU A 1 187 ? -18.592 -0.951 2.865 1.00 86.00 187 LEU A N 1
ATOM 1410 C CA . LEU A 1 187 ? -17.360 -1.192 2.114 1.00 86.00 187 LEU A CA 1
ATOM 1411 C C . LEU A 1 187 ? -16.239 -1.722 3.017 1.00 86.00 187 LEU A C 1
ATOM 1413 O O . LEU A 1 187 ? -15.556 -2.659 2.623 1.00 86.00 187 LEU A O 1
ATOM 1417 N N . ILE A 1 188 ? -16.081 -1.175 4.226 1.00 85.19 188 ILE A N 1
ATOM 1418 C CA . ILE A 1 188 ? -15.084 -1.640 5.203 1.00 85.19 188 ILE A CA 1
ATOM 1419 C C . ILE A 1 188 ? -15.406 -3.067 5.660 1.00 85.19 188 ILE A C 1
ATOM 1421 O O . ILE A 1 188 ? -14.518 -3.913 5.656 1.00 85.19 188 ILE A O 1
ATOM 1425 N N . LEU A 1 189 ? -16.668 -3.376 5.977 1.00 85.94 189 LEU A N 1
ATOM 1426 C CA . LEU A 1 189 ? -17.093 -4.737 6.338 1.00 85.94 189 LEU A CA 1
ATOM 1427 C C . LEU A 1 189 ? -16.873 -5.737 5.197 1.00 85.94 189 LEU A C 1
ATOM 1429 O O . LEU A 1 189 ? -16.467 -6.878 5.422 1.00 85.94 189 LEU A O 1
ATOM 1433 N N . HIS A 1 190 ? -17.129 -5.326 3.954 1.00 86.12 190 HIS A N 1
ATOM 1434 C CA . HIS A 1 190 ? -16.787 -6.132 2.788 1.00 86.12 190 HIS A CA 1
ATOM 1435 C C . HIS A 1 190 ? -15.269 -6.316 2.665 1.00 86.12 190 HIS A C 1
ATOM 1437 O O . HIS A 1 190 ? -14.805 -7.438 2.486 1.00 86.12 190 HIS A O 1
ATOM 1443 N N . GLY A 1 191 ? -14.497 -5.239 2.807 1.00 84.38 191 GLY A N 1
ATOM 1444 C CA . GLY A 1 191 ? -13.039 -5.263 2.749 1.00 84.38 191 GLY A CA 1
ATOM 1445 C C . GLY A 1 191 ? -12.414 -6.162 3.816 1.00 84.38 191 GLY A C 1
ATOM 1446 O O . GLY A 1 191 ? -11.504 -6.916 3.494 1.00 84.38 191 GLY A O 1
ATOM 1447 N N . LEU A 1 192 ? -12.941 -6.153 5.045 1.00 83.62 192 LEU A N 1
ATOM 1448 C CA . LEU A 1 192 ? -12.522 -7.049 6.127 1.00 83.62 192 LEU A CA 1
ATOM 1449 C C . LEU A 1 192 ? -12.711 -8.519 5.743 1.00 83.62 192 LEU A C 1
ATOM 1451 O O . LEU A 1 192 ? -11.784 -9.308 5.886 1.00 83.62 192 LEU A O 1
ATOM 1455 N N . ARG A 1 193 ? -13.871 -8.877 5.173 1.00 82.56 193 ARG A N 1
ATOM 1456 C CA . ARG A 1 193 ? -14.117 -10.244 4.681 1.00 82.56 193 ARG A CA 1
ATOM 1457 C C . ARG A 1 193 ? -13.144 -10.645 3.575 1.00 82.56 193 ARG A C 1
ATOM 1459 O O . ARG A 1 193 ? -12.688 -11.782 3.553 1.00 82.56 193 ARG A O 1
ATOM 1466 N N . VAL A 1 194 ? -12.828 -9.724 2.664 1.00 80.88 194 VAL A N 1
ATOM 1467 C CA . VAL A 1 194 ? -11.866 -9.975 1.580 1.00 80.88 194 VAL A CA 1
ATOM 1468 C C . VAL A 1 194 ? -10.450 -10.143 2.129 1.00 80.88 194 VAL A C 1
ATOM 1470 O O . VAL A 1 194 ? -9.755 -11.060 1.709 1.00 80.88 194 VAL A O 1
ATOM 1473 N N . ALA A 1 195 ? -10.028 -9.303 3.075 1.00 75.00 195 ALA A N 1
ATOM 1474 C CA . ALA A 1 195 ? -8.708 -9.392 3.696 1.00 75.00 195 ALA A CA 1
ATOM 1475 C C . ALA A 1 195 ? -8.536 -10.706 4.481 1.00 75.00 195 ALA A C 1
ATOM 1477 O O . ALA A 1 195 ? -7.516 -11.379 4.342 1.00 75.00 195 ALA A O 1
ATOM 1478 N N . GLU A 1 196 ? -9.558 -11.119 5.236 1.00 76.38 196 GLU A N 1
ATOM 1479 C CA . GLU A 1 196 ? -9.584 -12.413 5.930 1.00 76.38 196 GLU A CA 1
ATOM 1480 C C . GLU A 1 196 ? -9.556 -13.594 4.950 1.00 76.38 196 GLU A C 1
ATOM 1482 O O . GLU A 1 196 ? -8.819 -14.556 5.161 1.00 76.38 196 GLU A O 1
ATOM 1487 N N . ALA A 1 197 ? -10.319 -13.516 3.855 1.00 75.06 197 ALA A N 1
ATOM 1488 C CA . ALA A 1 197 ? -10.316 -14.543 2.817 1.00 75.06 197 ALA A CA 1
ATOM 1489 C C . ALA A 1 197 ? -8.961 -14.633 2.098 1.00 75.06 197 ALA A C 1
ATOM 1491 O O . ALA A 1 197 ? -8.486 -15.733 1.843 1.00 75.06 197 ALA A O 1
ATOM 1492 N N . ALA A 1 198 ? -8.308 -13.500 1.825 1.00 69.62 198 ALA A N 1
ATOM 1493 C CA . ALA A 1 198 ? -7.000 -13.457 1.175 1.00 69.62 198 ALA A CA 1
ATOM 1494 C C . ALA A 1 198 ? -5.879 -14.061 2.039 1.00 69.62 198 ALA A C 1
ATOM 1496 O O . ALA A 1 198 ? -4.919 -14.612 1.503 1.00 69.62 198 ALA A O 1
ATOM 1497 N N . ALA A 1 199 ? -5.999 -13.983 3.369 1.00 68.81 199 ALA A N 1
ATOM 1498 C CA . ALA A 1 199 ? -5.067 -14.624 4.295 1.00 68.81 199 ALA A CA 1
ATOM 1499 C C . ALA A 1 199 ? -5.300 -16.141 4.429 1.00 68.81 199 ALA A C 1
ATOM 1501 O O . ALA A 1 199 ? -4.416 -16.871 4.889 1.00 68.81 199 ALA A O 1
ATOM 1502 N N . LYS A 1 200 ? -6.480 -16.637 4.035 1.00 78.94 200 LYS A N 1
ATOM 1503 C CA . LYS A 1 200 ? -6.824 -18.053 4.125 1.00 78.94 200 LYS A CA 1
ATOM 1504 C C . LYS A 1 200 ? -6.187 -18.818 2.967 1.00 78.94 200 LYS A C 1
ATOM 1506 O O . LYS A 1 200 ? -6.376 -18.495 1.798 1.00 78.94 200 LYS A O 1
ATOM 1511 N N . ARG A 1 201 ? -5.447 -19.880 3.290 1.00 80.56 201 ARG A N 1
ATOM 1512 C CA . ARG A 1 201 ? -4.999 -20.835 2.274 1.00 80.56 201 ARG A CA 1
ATOM 1513 C C . ARG A 1 201 ? -6.141 -21.792 1.946 1.00 80.56 201 ARG A C 1
ATOM 1515 O O . ARG A 1 201 ? -6.827 -22.264 2.852 1.00 80.56 201 ARG A O 1
ATOM 1522 N N . HIS A 1 202 ? -6.319 -22.075 0.664 1.00 81.56 202 HIS A N 1
ATOM 1523 C CA . HIS A 1 202 ? -7.331 -23.003 0.170 1.00 81.56 202 HIS A CA 1
ATOM 1524 C C . HIS A 1 202 ? -6.686 -24.321 -0.213 1.00 81.56 202 HIS A C 1
ATOM 1526 O O . HIS A 1 202 ? -5.565 -24.327 -0.721 1.00 81.56 202 HIS A O 1
ATOM 1532 N N . PHE A 1 203 ? -7.397 -25.426 0.004 1.00 88.56 203 PHE A N 1
ATOM 1533 C CA . PHE A 1 203 ? -6.937 -26.699 -0.527 1.00 88.56 203 PHE A CA 1
ATOM 1534 C C . PHE A 1 203 ? -6.905 -26.642 -2.047 1.00 88.56 203 PHE A C 1
ATOM 1536 O O . PHE A 1 203 ? -7.759 -26.022 -2.684 1.00 88.56 203 PHE A O 1
ATOM 1543 N N . TRP A 1 204 ? -5.927 -27.328 -2.631 1.00 89.00 204 TRP A N 1
ATOM 1544 C CA . TRP A 1 204 ? -5.768 -27.369 -4.079 1.00 89.00 204 TRP A CA 1
ATOM 1545 C C . TRP A 1 204 ? -7.058 -27.795 -4.796 1.00 89.00 204 TRP A C 1
ATOM 1547 O O . TRP A 1 204 ? -7.405 -27.194 -5.805 1.00 89.00 204 TRP A O 1
ATOM 1557 N N . CYS A 1 205 ? -7.803 -28.765 -4.249 1.00 87.19 205 CYS A N 1
ATOM 1558 C CA . CYS A 1 205 ? -9.071 -29.228 -4.820 1.00 87.19 205 CYS A CA 1
ATOM 1559 C C . CYS A 1 205 ? -10.170 -28.152 -4.826 1.00 87.19 205 CYS A C 1
ATOM 1561 O O . CYS A 1 205 ? -10.856 -27.999 -5.829 1.00 87.19 205 CYS A O 1
ATOM 1563 N N . GLU A 1 206 ? -10.305 -27.374 -3.751 1.00 86.75 206 GLU A N 1
ATOM 1564 C CA . GLU A 1 206 ? -11.273 -26.269 -3.683 1.00 86.75 206 GLU A CA 1
ATOM 1565 C C . GLU A 1 206 ? -10.903 -25.155 -4.673 1.00 86.75 206 GLU A C 1
ATOM 1567 O O . GLU A 1 206 ? -11.755 -24.578 -5.351 1.00 86.75 206 GLU A O 1
ATOM 1572 N N . ALA A 1 207 ? -9.604 -24.861 -4.785 1.00 87.00 207 ALA A N 1
ATOM 1573 C CA . ALA A 1 207 ? -9.103 -23.894 -5.750 1.00 87.00 207 ALA A CA 1
ATOM 1574 C C . ALA A 1 207 ? -9.314 -24.372 -7.199 1.00 87.00 207 ALA A C 1
ATOM 1576 O O . ALA A 1 207 ? -9.624 -23.554 -8.066 1.00 87.00 207 ALA A O 1
ATOM 1577 N N . ASP A 1 208 ? -9.185 -25.677 -7.460 1.00 91.00 208 ASP A N 1
ATOM 1578 C CA . ASP A 1 208 ? -9.344 -26.285 -8.785 1.00 91.00 208 ASP A CA 1
ATOM 1579 C C . ASP A 1 208 ? -10.736 -26.041 -9.379 1.00 91.00 208 ASP A C 1
ATOM 1581 O O . ASP A 1 208 ? -10.851 -25.649 -10.538 1.00 91.00 208 ASP A O 1
ATOM 1585 N N . GLU A 1 209 ? -11.794 -26.152 -8.575 1.00 91.19 209 GLU A N 1
ATOM 1586 C CA . GLU A 1 209 ? -13.165 -25.868 -9.021 1.00 91.19 209 GLU A CA 1
ATOM 1587 C C . GLU A 1 209 ? -13.317 -24.424 -9.527 1.00 91.19 209 GLU A C 1
ATOM 1589 O O . GLU A 1 209 ? -13.902 -24.169 -10.587 1.00 91.19 209 GLU A O 1
ATOM 1594 N N . THR A 1 210 ? -12.725 -23.472 -8.799 1.00 89.94 210 THR A N 1
ATOM 1595 C CA . THR A 1 210 ? -12.728 -22.050 -9.171 1.00 89.94 210 THR A CA 1
ATOM 1596 C C . THR A 1 210 ? -11.900 -21.811 -10.434 1.00 89.94 210 THR A C 1
ATOM 1598 O O . THR A 1 210 ? -12.326 -21.086 -11.336 1.00 89.94 210 THR A O 1
ATOM 1601 N N . VAL A 1 211 ? -10.734 -22.455 -10.537 1.00 90.88 211 VAL A N 1
ATOM 1602 C CA . VAL A 1 211 ? -9.855 -22.378 -11.710 1.00 90.88 211 VAL A CA 1
ATOM 1603 C C . VAL A 1 211 ? -10.553 -22.921 -12.956 1.00 90.88 211 VAL A C 1
ATOM 1605 O O . VAL A 1 211 ? -10.501 -22.288 -14.011 1.00 90.88 211 VAL A O 1
ATOM 1608 N N . GLN A 1 212 ? -11.263 -24.043 -12.853 1.00 90.94 212 GLN A N 1
ATOM 1609 C CA . GLN A 1 212 ? -12.024 -24.608 -13.967 1.00 90.94 212 GLN A CA 1
ATOM 1610 C C . GLN A 1 212 ? -13.201 -23.713 -14.383 1.00 90.94 212 GLN A C 1
ATOM 1612 O O . GLN A 1 212 ? -13.504 -23.598 -15.572 1.00 90.94 212 GLN A O 1
ATOM 1617 N N . ALA A 1 213 ? -13.877 -23.058 -13.434 1.00 92.56 213 ALA A N 1
ATOM 1618 C CA . ALA A 1 213 ? -14.924 -22.086 -13.748 1.00 92.56 213 ALA A CA 1
ATOM 1619 C C . ALA A 1 213 ? -14.367 -20.867 -14.505 1.00 92.56 213 ALA A C 1
ATOM 1621 O O . ALA A 1 213 ? -14.918 -20.484 -15.538 1.00 92.56 213 ALA A O 1
ATOM 1622 N N . LEU A 1 214 ? -13.239 -20.314 -14.045 1.00 91.81 214 LEU A N 1
ATOM 1623 C CA . LEU A 1 214 ? -12.532 -19.231 -14.736 1.00 91.81 214 LEU A CA 1
ATOM 1624 C C . LEU A 1 214 ? -12.033 -19.666 -16.114 1.00 91.81 214 LEU A C 1
ATOM 1626 O O . LEU A 1 214 ? -12.145 -18.898 -17.063 1.00 91.81 214 LEU A O 1
ATOM 1630 N N . THR A 1 215 ? -11.533 -20.898 -16.233 1.00 90.81 215 THR A N 1
ATOM 1631 C CA . THR A 1 215 ? -11.063 -21.460 -17.506 1.00 90.81 215 THR A CA 1
ATOM 1632 C C . THR A 1 215 ? -12.174 -21.442 -18.542 1.00 90.81 215 THR A C 1
ATOM 1634 O O . THR A 1 215 ? -12.018 -20.826 -19.590 1.00 90.81 215 THR A O 1
ATOM 1637 N N . ARG A 1 216 ? -13.333 -22.018 -18.198 1.00 91.69 216 ARG A N 1
ATOM 1638 C CA . ARG A 1 216 ? -14.505 -22.048 -19.081 1.00 91.69 216 ARG A CA 1
ATOM 1639 C C . ARG A 1 216 ? -14.979 -20.655 -19.478 1.00 91.69 216 ARG A C 1
ATOM 1641 O O . ARG A 1 216 ? -15.434 -20.467 -20.598 1.00 91.69 216 ARG A O 1
ATOM 1648 N N . HIS A 1 217 ? -14.898 -19.685 -18.568 1.00 91.94 217 HIS A N 1
ATOM 1649 C CA . HIS A 1 217 ? -15.274 -18.311 -18.879 1.00 91.94 217 HIS A CA 1
ATOM 1650 C C . HIS A 1 217 ? -14.277 -17.652 -19.840 1.00 91.94 217 HIS A C 1
ATOM 1652 O O . HIS A 1 217 ? -14.683 -17.066 -20.839 1.00 91.94 217 HIS A O 1
ATOM 1658 N N . LEU A 1 218 ? -12.977 -17.773 -19.576 1.00 90.69 218 LEU A N 1
ATOM 1659 C CA . LEU A 1 218 ? -11.934 -17.139 -20.383 1.00 90.69 218 LEU A CA 1
ATOM 1660 C C . LEU A 1 218 ? -11.785 -17.781 -21.768 1.00 90.69 218 LEU A C 1
ATOM 1662 O O . LEU A 1 218 ? -11.489 -17.071 -22.722 1.00 90.69 218 LEU A O 1
ATOM 1666 N N . GLU A 1 219 ? -12.080 -19.074 -21.912 1.00 89.06 219 GLU A N 1
ATOM 1667 C CA . GLU A 1 219 ? -12.144 -19.757 -23.214 1.00 89.06 219 GLU A CA 1
ATOM 1668 C C . GLU A 1 219 ? -13.208 -19.175 -24.160 1.00 89.06 219 GLU A C 1
ATOM 1670 O O . GLU A 1 219 ? -13.127 -19.384 -25.367 1.00 89.06 219 GLU A O 1
ATOM 1675 N N . THR A 1 220 ? -14.185 -18.414 -23.652 1.00 91.75 220 THR A N 1
ATOM 1676 C CA . THR A 1 220 ? -15.157 -17.716 -24.514 1.00 91.75 220 THR A CA 1
ATOM 1677 C C . THR A 1 220 ? -14.578 -16.481 -25.213 1.00 91.75 220 THR A C 1
ATOM 1679 O O . THR A 1 220 ? -15.206 -15.948 -26.127 1.00 91.75 220 THR A O 1
ATOM 1682 N N . CYS A 1 221 ? -13.392 -16.018 -24.808 1.00 92.00 221 CYS A N 1
ATOM 1683 C CA . CYS A 1 221 ? -12.738 -14.850 -25.385 1.00 92.00 221 CYS A CA 1
ATOM 1684 C C . CYS A 1 221 ? -11.877 -15.243 -26.596 1.00 92.00 221 CYS A C 1
ATOM 1686 O O . CYS A 1 221 ? -10.890 -15.964 -26.454 1.00 92.00 221 CYS A O 1
ATOM 1688 N N . ALA A 1 222 ? -12.224 -14.732 -27.781 1.00 87.50 222 ALA A N 1
ATOM 1689 C CA . ALA A 1 222 ? -11.551 -15.072 -29.039 1.00 87.50 222 ALA A CA 1
ATOM 1690 C C . ALA A 1 222 ? -10.091 -14.579 -29.132 1.00 87.50 222 ALA A C 1
ATOM 1692 O O . ALA A 1 222 ? -9.309 -15.151 -29.886 1.00 87.50 222 ALA A O 1
ATOM 1693 N N . ASP A 1 223 ? -9.715 -13.560 -28.353 1.00 93.12 223 ASP A N 1
ATOM 1694 C CA . ASP A 1 223 ? -8.368 -12.970 -28.370 1.00 93.12 223 ASP A CA 1
ATOM 1695 C C . ASP A 1 223 ? -7.332 -13.782 -27.561 1.00 93.12 223 ASP A C 1
ATOM 1697 O O . ASP A 1 223 ? -6.138 -13.475 -27.576 1.00 93.12 223 ASP A O 1
ATOM 1701 N N . ILE A 1 224 ? -7.759 -14.815 -26.822 1.00 89.56 224 ILE A N 1
ATOM 1702 C CA . ILE A 1 224 ? -6.869 -15.631 -25.985 1.00 89.56 224 ILE A CA 1
ATOM 1703 C C . ILE A 1 224 ? -6.402 -16.866 -26.763 1.00 89.56 224 ILE A C 1
ATOM 1705 O O . ILE A 1 224 ? -7.107 -17.866 -26.858 1.00 89.56 224 ILE A O 1
ATOM 1709 N N . GLU A 1 225 ? -5.161 -16.846 -27.253 1.00 87.62 225 GLU A N 1
ATOM 1710 C CA . GLU A 1 225 ? -4.585 -18.000 -27.966 1.00 87.62 225 GLU A CA 1
ATOM 1711 C C . GLU A 1 225 ? -4.159 -19.143 -27.033 1.00 87.62 225 GLU A C 1
ATOM 1713 O O . GLU A 1 225 ? -4.270 -20.325 -27.370 1.00 87.62 225 GLU A O 1
ATOM 1718 N N . ARG A 1 226 ? -3.594 -18.809 -25.864 1.00 87.31 226 ARG A N 1
ATOM 1719 C CA . ARG A 1 226 ? -3.108 -19.788 -24.881 1.00 87.31 226 ARG A CA 1
ATOM 1720 C C . ARG A 1 226 ? -3.267 -19.265 -23.468 1.00 87.31 226 ARG A C 1
ATOM 1722 O O . ARG A 1 226 ? -2.831 -18.164 -23.148 1.00 87.31 226 ARG A O 1
ATOM 1729 N N . MET A 1 227 ? -3.763 -20.131 -22.592 1.00 87.06 227 MET A N 1
ATOM 1730 C CA . MET A 1 227 ? -3.893 -19.848 -21.170 1.00 87.06 227 MET A CA 1
ATOM 1731 C C . MET A 1 227 ? -3.221 -20.940 -20.337 1.00 87.06 227 MET A C 1
ATOM 1733 O O . MET A 1 227 ? -3.367 -22.136 -20.594 1.00 87.06 227 MET A O 1
ATOM 1737 N N . ARG A 1 228 ? -2.449 -20.524 -19.331 1.00 88.25 228 ARG A N 1
ATOM 1738 C CA . ARG A 1 228 ? -1.819 -21.408 -18.346 1.00 88.25 228 ARG A CA 1
ATOM 1739 C C . ARG A 1 228 ? -1.861 -20.744 -16.978 1.00 88.25 228 ARG A C 1
ATOM 1741 O O . ARG A 1 228 ? -1.404 -19.616 -16.827 1.00 88.25 228 ARG A O 1
ATOM 1748 N N . PHE A 1 229 ? -2.330 -21.474 -15.975 1.00 87.56 229 PHE A N 1
ATOM 1749 C CA . PHE A 1 229 ? -2.253 -21.027 -14.588 1.00 87.56 229 PHE A CA 1
ATOM 1750 C C . PHE A 1 229 ? -0.810 -21.117 -14.079 1.00 87.56 229 PHE A C 1
ATOM 1752 O O . PHE A 1 229 ? -0.068 -22.047 -14.412 1.00 87.56 229 PHE A O 1
ATOM 1759 N N . ALA A 1 230 ? -0.399 -20.130 -13.288 1.00 88.62 230 ALA A N 1
ATOM 1760 C CA . ALA A 1 230 ? 0.936 -20.036 -12.703 1.00 88.62 230 ALA A CA 1
ATOM 1761 C C . ALA A 1 230 ? 0.888 -20.244 -11.175 1.00 88.62 230 ALA A C 1
ATOM 1763 O O . ALA A 1 230 ? -0.132 -20.639 -10.612 1.00 88.62 230 ALA A O 1
ATOM 1764 N N . GLY A 1 231 ? 2.008 -20.004 -10.489 1.00 87.62 231 GLY A N 1
ATOM 1765 C CA . GLY A 1 231 ? 2.050 -19.987 -9.024 1.00 87.62 231 GLY A CA 1
ATOM 1766 C C . GLY A 1 231 ? 2.008 -21.365 -8.350 1.00 87.62 231 GLY A C 1
ATOM 1767 O O . GLY A 1 231 ? 2.464 -22.368 -8.903 1.00 87.62 231 GLY A O 1
ATOM 1768 N N . SER A 1 232 ? 1.524 -21.396 -7.104 1.00 86.56 232 SER A N 1
ATOM 1769 C CA . SER A 1 232 ? 1.431 -22.601 -6.260 1.00 86.56 232 SER A CA 1
ATOM 1770 C C . SER A 1 232 ? 0.501 -23.662 -6.837 1.00 86.56 232 SER A C 1
ATOM 1772 O O . SER A 1 232 ? 0.835 -24.842 -6.760 1.00 86.56 232 SER A O 1
ATOM 1774 N N . TYR A 1 233 ? -0.593 -23.239 -7.473 1.00 87.81 233 TYR A N 1
ATOM 1775 C CA . TYR A 1 233 ? -1.562 -24.123 -8.117 1.00 87.81 233 TYR A CA 1
ATOM 1776 C C . TYR A 1 233 ? -0.908 -24.989 -9.205 1.00 87.81 233 TYR A C 1
ATOM 1778 O O . TYR A 1 233 ? -1.022 -26.213 -9.168 1.00 87.81 233 TYR A O 1
ATOM 1786 N N . ARG A 1 234 ? -0.102 -24.389 -10.098 1.00 88.06 234 ARG A N 1
ATOM 1787 C CA . ARG A 1 234 ? 0.663 -25.133 -11.121 1.00 88.06 234 ARG A CA 1
ATOM 1788 C C . ARG A 1 234 ? 1.678 -26.110 -10.518 1.00 88.06 234 ARG A C 1
ATOM 1790 O O . ARG A 1 234 ? 1.989 -27.124 -11.132 1.00 88.06 234 ARG A O 1
ATOM 1797 N N . ARG A 1 235 ? 2.224 -25.795 -9.340 1.00 89.06 235 ARG A N 1
ATOM 1798 C CA . ARG A 1 235 ? 3.194 -26.648 -8.634 1.00 89.06 235 ARG A CA 1
ATOM 1799 C C . ARG A 1 235 ? 2.536 -27.770 -7.825 1.00 89.06 235 ARG A C 1
ATOM 1801 O O . ARG A 1 235 ? 3.263 -28.515 -7.179 1.00 89.06 235 ARG A O 1
ATOM 1808 N N . GLY A 1 236 ? 1.203 -27.866 -7.821 1.00 84.56 236 GLY A N 1
ATOM 1809 C CA . GLY A 1 236 ? 0.474 -28.873 -7.050 1.00 84.56 236 GLY A CA 1
ATOM 1810 C C . GLY A 1 236 ? 0.710 -28.763 -5.544 1.00 84.56 236 GLY A C 1
ATOM 1811 O O . GLY A 1 236 ? 0.719 -29.780 -4.857 1.00 84.56 236 GLY A O 1
ATOM 1812 N N . LYS A 1 237 ? 0.964 -27.551 -5.020 1.00 87.00 237 LYS A N 1
ATOM 1813 C CA . LYS A 1 237 ? 1.026 -27.367 -3.564 1.00 87.00 237 LYS A CA 1
ATOM 1814 C C . LYS A 1 237 ? -0.357 -27.643 -2.982 1.00 87.00 237 LYS A C 1
ATOM 1816 O O . LYS A 1 237 ? -1.341 -27.133 -3.504 1.00 87.00 237 LYS A O 1
ATOM 1821 N N . GLU A 1 238 ? -0.398 -28.408 -1.894 1.00 82.12 238 GLU A N 1
ATOM 1822 C CA . GLU A 1 238 ? -1.646 -28.796 -1.225 1.00 82.12 238 GLU A CA 1
ATOM 1823 C C . GLU A 1 238 ? -2.471 -27.586 -0.761 1.00 82.12 238 GLU A C 1
ATOM 1825 O O . GLU A 1 238 ? -3.698 -27.666 -0.752 1.00 82.12 238 GLU A O 1
ATOM 1830 N N . THR A 1 239 ? -1.798 -26.476 -0.421 1.00 76.56 239 THR A N 1
ATOM 1831 C CA . THR A 1 239 ? -2.380 -25.178 -0.046 1.00 76.56 239 THR A CA 1
ATOM 1832 C C . THR A 1 239 ? -1.535 -24.011 -0.542 1.00 76.56 239 THR A C 1
ATOM 1834 O O . THR A 1 239 ? -0.330 -24.207 -0.840 1.00 76.56 239 THR A O 1
#

=== Feature glossary ===
The record interleaves many kinds of information about one protein. Here is each kind framed as the question it answers.

Q: Are the domains correctly placed relative to each other?
A: Predicted aligned error is AlphaFold's pairwise confidence. Unlike pLDDT (per-residue), PAE is per-residue-pair and captures whether two parts of the structure are correctly placed relative to each other. Units are ångströms of expected positional error.

Q: Which residues are in helices, strands, or loops?
A: Eight-state secondary structure (DSSP): H is the canonical α-helix, G the tighter 3₁₀-helix, I the wider π-helix; E/B are β-structure, T and S are turns and bends, and '-' is everything else. DSSP derives these from the pattern of main-chain N–H···O=C hydrogen bonds, not from the sequence.

Q: What if only a Cα trace is available?
A: P-SEA three-state annotation labels each residue as helix, strand, or coil based purely on the geometry of the Cα trace. It serves as a fallback when the full backbone (and thus DSSP) is unavailable.

Q: What are the backbone torsion angles?
A: φ (phi) and ψ (psi) are the two rotatable backbone dihedrals per residue: φ is the C(i-1)–N–Cα–C torsion, ψ is the N–Cα–C–N(i+1) torsion, both in degrees on (−180°, 180°]. α-helical residues cluster near (−60°, −45°); β-strand residues near (−120°, +130°). A Ramachandran plot is simply a scatter of (φ, ψ) for every residue.

Q: What known structures does this most resemble?
A: Structural nearest neighbors (via Foldseek easy-search vs the PDB). Reported per hit: target PDB id, E-value, and alignment TM-score. A TM-score above ~0.5 is the conventional threshold for 'same fold'.

Q: What family and function is it annotated with?
A: Database cross-references. InterPro integrates a dozen domain/family signature databases into unified entries with residue-range hits. GO terms attach function/process/location labels with evidence codes. CATH codes position the fold in a four-level structural taxonomy. Organism is the NCBI-taxonomy species name.

Q: Which residues are buried vs exposed?
A: Solvent accessibility: the surface area of each residue that a 1.4 Å water probe can touch, in Å². When only backbone atoms are present the absolute values are lower than full-atom SASA (side chains contribute most of the area) and are flagged as backbone-only.

Q: What do the diagnostic plots show?
A: Three diagnostic plots accompany the record. The Cα contact map visualizes the tertiary structure as a 2D adjacency matrix (8 Å cutoff, sequence-local contacts suppressed). The Ramachandran plot shows the distribution of backbone (φ, ψ) torsions, with points in the α and β basins reflecting secondary structure content. The PAE plot shows AlphaFold's inter-residue confidence as a color matrix.

Q: What is the amino-acid chain?
A: The amino-acid sequence is the protein's primary structure: the linear order of residues from the N-terminus to the C-terminus, written in one-letter code. Everything else here — the 3D coordinates, the secondary structure, the domain annotations — is ultimately a consequence of this string.

Q: What do the rendered images show?
A: The six renders are orthographic views along the three Cartesian axes in both directions. Representation (cartoon, sticks, or surface) and color scheme (sequence-rainbow or by-chain) vary across proteins so the training set covers all the common visualization conventions.

Q: Where is each backbone atom in 3D?
A: The mmCIF table is the protein's shape written out atom by atom. For each backbone N, Cα, C, and carbonyl O, it records an (x, y, z) coordinate triple in Å plus the residue type, chain letter, and residue number.

Q: How mobile is each atom in the crystal?
A: For experimental (PDB) structures, the B-factor (temperature factor) quantifies the positional spread of each atom in the crystal — a combination of thermal vibration and static disorder — in units of Å². High B-factors mark flexible loops or poorly resolved regions; low B-factors mark the rigid, well-ordered core.

Q: How big and how compact is the whole molecule?
A: Three whole-structure scalars: the radius of gyration (RMS distance of Cα from centroid, in Å), the count of Cα–Cα contacts (pairs closer than 8 Å and separated by more than four residues in sequence — i.e. tertiary, not local, contacts), and the bounding-box dimensions. Together they distinguish compact globular folds from extended fibres or disordered chains.

Q: What does the local fold look like, residue by residue?
A: A 3Di character summarizes, for each residue, the relative orientation of the Cα frame of its nearest spatial neighbor. Because it encodes fold topology rather than chemistry, 3Di alignments detect remote structural similarity that sequence alignment misses.

Q: How confident is the AlphaFold model at each residue?
A: For AlphaFold models, the B-factor field carries pLDDT — the model's own estimate of local accuracy on a 0–100 scale. Regions with pLDDT<50 should be treated as essentially unmodeled; they often correspond to intrinsically disordered segments.